Protein AF-0000000084520998 (afdb_homodimer)

Solvent-accessible surface area (backbone atoms only — not comparable to full-atom values): 16761 Å² total; per-residue (Å²): 108,74,63,53,53,25,49,53,37,49,50,47,34,74,76,52,47,32,70,38,52,62,91,75,52,19,37,63,54,42,41,58,37,40,57,54,32,26,70,39,62,42,55,72,42,45,53,40,41,47,55,43,40,87,78,25,50,53,31,33,38,24,38,50,13,40,44,21,37,54,15,39,42,45,49,77,23,38,39,40,40,26,34,41,22,44,37,31,42,41,27,36,39,36,6,56,48,68,36,65,80,59,84,86,48,61,44,90,74,56,48,68,52,62,30,46,28,40,37,32,35,32,22,39,38,29,37,45,22,37,38,39,51,54,26,39,36,27,39,48,15,34,37,36,55,58,12,30,38,79,58,66,39,56,63,26,26,30,30,38,16,75,67,44,40,83,74,49,65,68,61,80,72,74,75,122,111,75,62,55,54,24,48,53,38,48,52,47,34,74,74,51,48,32,72,37,52,60,90,76,53,19,38,63,56,41,41,57,37,41,58,55,32,26,67,39,61,43,55,74,42,47,52,39,42,48,55,43,39,86,75,27,50,51,30,34,39,24,37,51,14,40,44,20,37,53,15,37,42,46,50,78,24,39,39,40,40,28,35,43,22,44,38,30,42,40,28,36,39,36,6,55,47,70,36,64,77,60,85,87,49,55,40,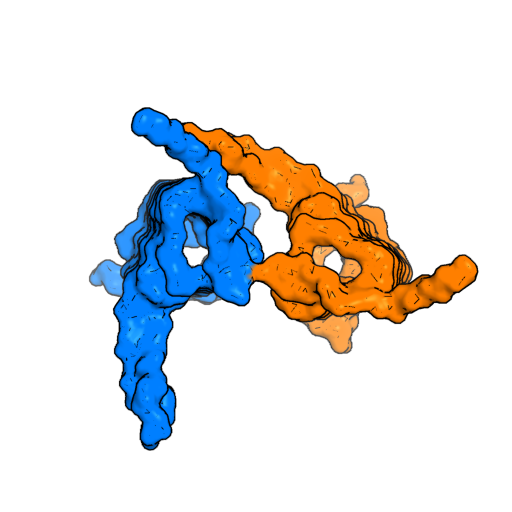90,72,58,50,67,52,60,29,47,28,40,36,34,34,46,22,41,38,28,37,44,22,37,38,38,50,52,26,39,37,28,40,49,15,35,40,36,59,57,12,29,39,77,58,66,40,57,61,24,27,30,30,38,38,51,67,42,39,81,75,49,64,73,63,77,74,72,75,121

Structure (mmCIF, N/CA/C/O backbone):
data_AF-0000000084520998-model_v1
#
loop_
_entity.id
_entity.type
_entity.pdbx_description
1 polymer 'Maltose O-acetyltransferase'
#
loop_
_atom_site.group_PDB
_atom_site.id
_atom_site.type_symbol
_atom_site.label_atom_id
_atom_site.label_alt_id
_atom_site.label_comp_id
_atom_site.label_asym_id
_atom_site.label_entity_id
_atom_site.label_seq_id
_atom_site.pdbx_PDB_ins_code
_atom_site.Cartn_x
_atom_site.Cartn_y
_atom_site.Cartn_z
_atom_site.occupancy
_atom_site.B_iso_or_equiv
_atom_site.auth_seq_id
_atom_site.auth_comp_id
_atom_site.auth_asym_id
_atom_site.auth_atom_id
_atom_site.pdbx_PDB_model_num
ATOM 1 N N . MET A 1 1 ? -24.406 24.047 15.352 1 52.97 1 MET A N 1
ATOM 2 C CA . MET A 1 1 ? -25.047 23.156 14.383 1 52.97 1 MET A CA 1
ATOM 3 C C . MET A 1 1 ? -24.016 22.438 13.531 1 52.97 1 MET A C 1
ATOM 5 O O . MET A 1 1 ? -24.141 21.234 13.297 1 52.97 1 MET A O 1
ATOM 9 N N . LYS A 1 2 ? -22.938 23.281 13.109 1 69.31 2 LYS A N 1
ATOM 10 C CA . LYS A 1 2 ? -21.812 22.766 12.312 1 69.31 2 LYS A CA 1
ATOM 11 C C . LYS A 1 2 ? -21.016 21.75 13.102 1 69.31 2 LYS A C 1
ATOM 13 O O . LYS A 1 2 ? -20.625 20.703 12.562 1 69.31 2 LYS A O 1
ATOM 18 N N . SER A 1 3 ? -21.172 21.859 14.5 1 86.06 3 SER A N 1
ATOM 19 C CA . SER A 1 3 ? -20.375 20.984 15.352 1 86.06 3 SER A CA 1
ATOM 20 C C . SER A 1 3 ? -21.062 19.625 15.539 1 86.06 3 SER A C 1
ATOM 22 O O . SER A 1 3 ? -20.406 18.594 15.508 1 86.06 3 SER A O 1
ATOM 24 N N . ILE A 1 4 ? -22.422 19.641 15.523 1 92.25 4 ILE A N 1
ATOM 25 C CA . ILE A 1 4 ? -23.141 18.391 15.727 1 92.25 4 ILE A CA 1
ATOM 26 C C . ILE A 1 4 ? -23.062 17.531 14.461 1 92.25 4 ILE A C 1
ATOM 28 O O . ILE A 1 4 ? -22.875 16.312 14.531 1 92.25 4 ILE A O 1
ATOM 32 N N . ILE A 1 5 ? -23.328 18.203 13.414 1 95.56 5 ILE A N 1
ATOM 33 C CA . ILE A 1 5 ? -23.266 17.516 12.125 1 95.56 5 ILE A CA 1
ATOM 34 C C . ILE A 1 5 ? -21.875 16.891 11.961 1 95.56 5 ILE A C 1
ATOM 36 O O . ILE A 1 5 ? -21.766 15.742 11.508 1 95.56 5 ILE A O 1
ATOM 40 N N . HIS A 1 6 ? -20.891 17.625 12.281 1 95.81 6 HIS A N 1
ATOM 41 C CA . HIS A 1 6 ? -19.531 17.109 12.234 1 95.81 6 HIS A CA 1
ATOM 42 C C . HIS A 1 6 ? -19.375 15.867 13.109 1 95.81 6 HIS A C 1
ATOM 44 O O . HIS A 1 6 ? -18.844 14.844 12.664 1 95.81 6 HIS A O 1
ATOM 50 N N . PHE A 1 7 ? -19.844 15.938 14.266 1 96 7 PHE A N 1
ATOM 51 C CA . PHE A 1 7 ? -19.703 14.844 15.227 1 96 7 PHE A CA 1
ATOM 52 C C . PHE A 1 7 ? -20.469 13.609 14.75 1 96 7 PHE A C 1
ATOM 54 O O . PHE A 1 7 ? -19.922 12.5 14.781 1 96 7 PHE A O 1
ATOM 61 N N . VAL A 1 8 ? -21.641 13.758 14.375 1 96.88 8 VAL A N 1
ATOM 62 C CA . VAL A 1 8 ? -22.469 12.648 13.914 1 96.88 8 VAL A CA 1
ATOM 63 C C . VAL A 1 8 ? -21.828 12.008 12.68 1 96.88 8 VAL A C 1
ATOM 65 O O . VAL A 1 8 ? -21.766 10.781 12.57 1 96.88 8 VAL A O 1
ATOM 68 N N . SER A 1 9 ? -21.391 12.836 11.773 1 97.31 9 SER A N 1
ATOM 69 C CA . SER A 1 9 ? -20.719 12.336 10.57 1 97.31 9 SER A CA 1
ATOM 70 C C . SER A 1 9 ? -19.484 11.523 10.93 1 97.31 9 SER A C 1
ATOM 72 O O . SER A 1 9 ? -19.219 10.477 10.328 1 97.31 9 SER A O 1
ATOM 74 N N . LEU A 1 10 ? -18.766 12.023 11.859 1 96.5 10 LEU A N 1
ATOM 75 C CA . LEU A 1 10 ? -17.547 11.344 12.305 1 96.5 10 LEU A CA 1
ATOM 76 C C . LEU A 1 10 ? -17.875 9.984 12.906 1 96.5 10 LEU A C 1
ATOM 78 O O . LEU A 1 10 ? -17.219 8.984 12.602 1 96.5 10 LEU A O 1
ATOM 82 N N . VAL A 1 11 ? -18.859 9.93 13.734 1 96.62 11 VAL A N 1
ATOM 83 C CA . VAL A 1 11 ? -19.266 8.695 14.391 1 96.62 11 VAL A CA 1
ATOM 84 C C . VAL A 1 11 ? -19.734 7.688 13.344 1 96.62 11 VAL A C 1
ATOM 86 O O . VAL A 1 11 ? -19.344 6.52 13.375 1 96.62 11 VAL A O 1
ATOM 89 N N . LEU A 1 12 ? -20.578 8.141 12.453 1 97 12 LEU A N 1
ATOM 90 C CA . LEU A 1 12 ? -21.078 7.277 11.391 1 97 12 LEU A CA 1
ATOM 91 C C . LEU A 1 12 ? -19.938 6.754 10.523 1 97 12 LEU A C 1
ATOM 93 O O . LEU A 1 12 ? -19.953 5.586 10.133 1 97 12 LEU A O 1
ATOM 97 N N . TYR A 1 13 ? -19.047 7.621 10.227 1 96.94 13 TYR A N 1
ATOM 98 C CA . TYR A 1 13 ? -17.891 7.238 9.422 1 96.94 13 TYR A CA 1
ATOM 99 C C . TYR A 1 13 ? -17.109 6.102 10.086 1 96.94 13 TYR A C 1
ATOM 101 O O . TYR A 1 13 ? -16.891 5.059 9.469 1 96.94 13 TYR A O 1
ATOM 109 N N . TYR A 1 14 ? -16.703 6.246 11.32 1 95.5 14 TYR A N 1
ATOM 110 C CA . TYR A 1 14 ? -15.805 5.297 11.969 1 95.5 14 TYR A CA 1
ATOM 111 C C . TYR A 1 14 ? -16.547 4.012 12.328 1 95.5 14 TYR A C 1
ATOM 113 O O . TYR A 1 14 ? -15.953 2.926 12.297 1 95.5 14 TYR A O 1
ATOM 121 N N . LEU A 1 15 ? -17.781 4.07 12.641 1 94.75 15 LEU A N 1
ATOM 122 C CA . LEU A 1 15 ? -18.5 2.893 13.125 1 94.75 15 LEU A CA 1
ATOM 123 C C . LEU A 1 15 ? -18.984 2.037 11.961 1 94.75 15 LEU A C 1
ATOM 125 O O . LEU A 1 15 ? -19.047 0.809 12.07 1 94.75 15 LEU A O 1
ATOM 129 N N . ILE A 1 16 ? -19.281 2.598 10.828 1 94.38 16 ILE A N 1
ATOM 130 C CA . ILE A 1 16 ? -20.016 1.836 9.828 1 94.38 16 ILE A CA 1
ATOM 131 C C . ILE A 1 16 ? -19.375 2.045 8.453 1 94.38 16 ILE A C 1
ATOM 133 O O . ILE A 1 16 ? -18.859 1.102 7.859 1 94.38 16 ILE A O 1
ATOM 137 N N . VAL A 1 17 ? -19.312 3.301 7.973 1 94.19 17 VAL A N 1
ATOM 138 C CA . VAL A 1 17 ? -19.141 3.617 6.559 1 94.19 17 VAL A CA 1
ATOM 139 C C . VAL A 1 17 ? -17.703 3.307 6.141 1 94.19 17 VAL A C 1
ATOM 141 O O . VAL A 1 17 ? -17.453 2.9 5.004 1 94.19 17 VAL A O 1
ATOM 144 N N . ASN A 1 18 ? -16.766 3.473 7.078 1 93.75 18 ASN A N 1
ATOM 145 C CA . ASN A 1 18 ? -15.359 3.307 6.758 1 93.75 18 ASN A CA 1
ATOM 146 C C . ASN A 1 18 ? -15.039 1.873 6.344 1 93.75 18 ASN A C 1
ATOM 148 O O . ASN A 1 18 ? -13.992 1.612 5.746 1 93.75 18 ASN A O 1
ATOM 152 N N . LYS A 1 19 ? -15.922 0.944 6.516 1 90.75 19 LYS A N 1
ATOM 153 C CA . LYS A 1 19 ? -15.672 -0.469 6.242 1 90.75 19 LYS A CA 1
ATOM 154 C C . LYS A 1 19 ? -16.469 -0.94 5.023 1 90.75 19 LYS A C 1
ATOM 156 O O . LYS A 1 19 ? -16.266 -2.055 4.539 1 90.75 19 LYS A O 1
ATOM 161 N N . ILE A 1 20 ? -17.359 -0.164 4.523 1 89.69 20 ILE A N 1
ATOM 162 C CA . ILE A 1 20 ? -18.219 -0.563 3.414 1 89.69 20 ILE A CA 1
ATOM 163 C C . ILE A 1 20 ? -17.406 -0.604 2.119 1 89.69 20 ILE A C 1
ATOM 165 O O . ILE A 1 20 ? -16.734 0.371 1.767 1 89.69 20 ILE A O 1
ATOM 169 N N . PRO A 1 21 ? -17.484 -1.752 1.428 1 84.69 21 PRO A N 1
ATOM 170 C CA . PRO A 1 21 ? -16.75 -1.864 0.171 1 84.69 21 PRO A CA 1
ATOM 171 C C . PRO A 1 21 ? -17.266 -0.913 -0.907 1 84.69 21 PRO A C 1
ATOM 173 O O . PRO A 1 21 ? -18.422 -0.491 -0.859 1 84.69 21 PRO A O 1
ATOM 176 N N . HIS A 1 22 ? -16.375 -0.638 -1.843 1 80.75 22 HIS A N 1
ATOM 177 C CA . HIS A 1 22 ? -16.641 0.274 -2.949 1 80.75 22 HIS A CA 1
ATOM 178 C C . HIS A 1 22 ? -17.844 -0.182 -3.758 1 80.75 22 HIS A C 1
ATOM 180 O O . HIS A 1 22 ? -18.688 0.634 -4.137 1 80.75 22 HIS A O 1
ATOM 186 N N . LYS A 1 23 ? -17.922 -1.376 -4.02 1 77.19 23 LYS A N 1
ATOM 187 C CA . LYS A 1 23 ? -18.938 -1.949 -4.902 1 77.19 23 LYS A CA 1
ATOM 188 C C . LYS A 1 23 ? -20.328 -1.814 -4.293 1 77.19 23 LYS A C 1
ATOM 190 O O . LYS A 1 23 ? -21.344 -1.89 -5.008 1 77.19 23 LYS A O 1
ATOM 195 N N . PHE A 1 24 ? -20.438 -1.562 -3.002 1 81.19 24 PHE A N 1
ATOM 196 C CA . PHE A 1 24 ? -21.734 -1.485 -2.344 1 81.19 24 PHE A CA 1
ATOM 197 C C . PHE A 1 24 ? -22.078 -0.042 -1.992 1 81.19 24 PHE A C 1
ATOM 199 O O . PHE A 1 24 ? -22.672 0.222 -0.945 1 81.19 24 PHE A O 1
ATOM 206 N N . GLY A 1 25 ? -21.531 0.956 -2.83 1 85.06 25 GLY A N 1
ATOM 207 C CA . GLY A 1 25 ? -21.844 2.361 -2.635 1 85.06 25 GLY A CA 1
ATOM 208 C C . GLY A 1 25 ? -20.953 3.039 -1.614 1 85.06 25 GLY A C 1
ATOM 209 O O . GLY A 1 25 ? -21.156 4.207 -1.277 1 85.06 25 GLY A O 1
ATOM 210 N N . GLY A 1 26 ? -20.078 2.326 -1.095 1 91.5 26 GLY A N 1
ATOM 211 C CA . GLY A 1 26 ? -19.203 2.854 -0.055 1 91.5 26 GLY A CA 1
ATOM 212 C C . GLY A 1 26 ? -18.469 4.109 -0.475 1 91.5 26 GLY A C 1
ATOM 213 O O . GLY A 1 26 ? -18.234 5 0.344 1 91.5 26 GLY A O 1
ATOM 214 N N . ARG A 1 27 ? -18.188 4.234 -1.646 1 92.69 27 ARG A N 1
ATOM 215 C CA . ARG A 1 27 ? -17.438 5.375 -2.156 1 92.69 27 ARG A CA 1
ATOM 216 C C . ARG A 1 27 ? -18.234 6.664 -2.014 1 92.69 27 ARG A C 1
ATOM 218 O O . ARG A 1 27 ? -17.734 7.664 -1.497 1 92.69 27 ARG A O 1
ATOM 225 N N . LYS A 1 28 ? -19.422 6.688 -2.492 1 94.44 28 LYS A N 1
ATOM 226 C CA . LYS A 1 28 ? -20.281 7.867 -2.434 1 94.44 28 LYS A CA 1
ATOM 227 C C . LYS A 1 28 ? -20.547 8.289 -0.989 1 94.44 28 LYS A C 1
ATOM 229 O O . LYS A 1 28 ? -20.531 9.477 -0.667 1 94.44 28 LYS A O 1
ATOM 234 N N . LEU A 1 29 ? -20.844 7.293 -0.148 1 96.25 29 LEU A N 1
ATOM 235 C CA . LEU A 1 29 ? -21.141 7.574 1.25 1 96.25 29 LEU A CA 1
ATOM 236 C C . LEU A 1 29 ? -19.938 8.18 1.959 1 96.25 29 LEU A C 1
ATOM 238 O O . LEU A 1 29 ? -20.078 9.117 2.746 1 96.25 29 LEU A O 1
ATOM 242 N N . ARG A 1 30 ? -18.781 7.66 1.704 1 96.44 30 ARG A N 1
ATOM 243 C CA . ARG A 1 30 ? -17.578 8.211 2.328 1 96.44 30 ARG A CA 1
ATOM 244 C C . ARG A 1 30 ? -17.328 9.633 1.854 1 96.44 30 ARG A C 1
ATOM 246 O O . ARG A 1 30 ? -16.953 10.5 2.65 1 96.44 30 ARG A O 1
ATOM 253 N N . LEU A 1 31 ? -17.516 9.883 0.619 1 96.25 31 LEU A N 1
ATOM 254 C CA . LEU A 1 31 ? -17.344 11.234 0.094 1 96.25 31 LEU A CA 1
ATOM 255 C C . LEU A 1 31 ? -18.281 12.211 0.79 1 96.25 31 LEU A C 1
ATOM 257 O O . LEU A 1 31 ? -17.875 13.305 1.189 1 96.25 31 LEU A O 1
ATOM 261 N N . LEU A 1 32 ? -19.516 11.844 0.949 1 95.94 32 LEU A N 1
ATOM 262 C CA . LEU A 1 32 ? -20.516 12.688 1.589 1 95.94 32 LEU A CA 1
ATOM 263 C C . LEU A 1 32 ? -20.125 13.016 3.023 1 95.94 32 LEU A C 1
ATOM 265 O O . LEU A 1 32 ? -20.219 14.164 3.453 1 95.94 32 LEU A O 1
ATOM 269 N N . LEU A 1 33 ? -19.703 12 3.682 1 97.31 33 LEU A N 1
ATOM 270 C CA . LEU A 1 33 ? -19.328 12.219 5.078 1 97.31 33 LEU A CA 1
ATOM 271 C C . LEU A 1 33 ? -18.078 13.078 5.18 1 97.31 33 LEU A C 1
ATOM 273 O O . LEU A 1 33 ? -17.953 13.914 6.078 1 97.31 33 LEU A O 1
ATOM 277 N N . PHE A 1 34 ? -17.125 12.875 4.297 1 97.94 34 PHE A N 1
ATOM 278 C CA . PHE A 1 34 ? -15.883 13.625 4.336 1 97.94 34 PHE A CA 1
ATOM 279 C C . PHE A 1 34 ? -16.141 15.109 4.094 1 97.94 34 PHE A C 1
ATOM 281 O O . PHE A 1 34 ? -15.414 15.969 4.605 1 97.94 34 PHE A O 1
ATOM 288 N N . LYS A 1 35 ? -17.125 15.438 3.34 1 97.06 35 LYS A N 1
ATOM 289 C CA . LYS A 1 35 ? -17.469 16.844 3.104 1 97.06 35 LYS A CA 1
ATOM 290 C C . LYS A 1 35 ? -17.906 17.516 4.395 1 97.06 35 LYS A C 1
ATOM 292 O O . LYS A 1 35 ? -17.75 18.734 4.543 1 97.06 35 LYS A O 1
ATOM 297 N N . CYS A 1 36 ? -18.359 16.688 5.348 1 97.5 36 CYS A N 1
ATOM 298 C CA . CYS A 1 36 ? -18.797 17.234 6.629 1 97.5 36 CYS A CA 1
ATOM 299 C C . CYS A 1 36 ? -17.672 17.156 7.66 1 97.5 36 CYS A C 1
ATOM 301 O O . CYS A 1 36 ? -17.734 17.828 8.688 1 97.5 36 CYS A O 1
ATOM 303 N N . ILE A 1 37 ? -16.688 16.406 7.387 1 97.56 37 ILE A N 1
ATOM 304 C CA . ILE A 1 37 ? -15.68 16.094 8.391 1 97.56 37 ILE A CA 1
ATOM 305 C C . ILE A 1 37 ? -14.422 16.922 8.117 1 97.56 37 ILE A C 1
ATOM 307 O O . ILE A 1 37 ? -13.875 17.547 9.023 1 97.56 37 ILE A O 1
ATOM 311 N N . ALA A 1 38 ? -13.977 16.906 6.895 1 98.06 38 ALA A N 1
ATOM 312 C CA . ALA A 1 38 ? -12.75 17.594 6.512 1 98.06 38 ALA A CA 1
ATOM 313 C C . ALA A 1 38 ? -13 19.078 6.277 1 98.06 38 ALA A C 1
ATOM 315 O O . ALA A 1 38 ? -14.148 19.5 6.117 1 98.06 38 ALA A O 1
ATOM 316 N N . ASP A 1 39 ? -11.945 19.828 6.258 1 98.12 39 ASP A N 1
ATOM 317 C CA . ASP A 1 39 ? -12.078 21.266 6.055 1 98.12 39 ASP A CA 1
ATOM 318 C C . ASP A 1 39 ? -12.531 21.578 4.629 1 98.12 39 ASP A C 1
ATOM 320 O O . ASP A 1 39 ? -13.367 22.453 4.414 1 98.12 39 ASP A O 1
ATOM 324 N N . ARG A 1 40 ? -11.961 20.891 3.725 1 98.31 40 ARG A N 1
ATOM 325 C CA . ARG A 1 40 ? -12.336 21.062 2.326 1 98.31 40 ARG A CA 1
ATOM 326 C C . ARG A 1 40 ? -12.133 19.766 1.54 1 98.31 40 ARG A C 1
ATOM 328 O O . ARG A 1 40 ? -11.086 19.125 1.647 1 98.31 40 ARG A O 1
ATOM 335 N N . VAL A 1 41 ? -13.125 19.453 0.733 1 98.44 41 VAL A N 1
ATOM 336 C CA . VAL A 1 41 ? -13.078 18.281 -0.142 1 98.44 41 VAL A CA 1
ATOM 337 C C . VAL A 1 41 ? -13.539 18.672 -1.546 1 98.44 41 VAL A C 1
ATOM 339 O O . VAL A 1 41 ? -14.633 19.203 -1.724 1 98.44 41 VAL A O 1
ATOM 342 N N . GLY A 1 42 ? -12.641 18.406 -2.5 1 98.25 42 GLY A N 1
ATOM 343 C CA . GLY A 1 42 ? -12.953 18.734 -3.883 1 98.25 42 GLY A CA 1
ATOM 344 C C . GLY A 1 42 ? -13.977 17.797 -4.5 1 98.25 42 GLY A C 1
ATOM 345 O O . GLY A 1 42 ? -14.641 17.047 -3.791 1 98.25 42 GLY A O 1
ATOM 346 N N . THR A 1 43 ? -14.078 17.891 -5.82 1 97.5 43 THR A N 1
ATOM 347 C CA . THR A 1 43 ? -15 17.062 -6.578 1 97.5 43 THR A CA 1
ATOM 348 C C . THR A 1 43 ? -14.352 15.727 -6.945 1 97.5 43 THR A C 1
ATOM 350 O O . THR A 1 43 ? -13.141 15.664 -7.172 1 97.5 43 THR A O 1
ATOM 353 N N . ASN A 1 44 ? -15.156 14.68 -6.965 1 96.88 44 ASN A N 1
ATOM 354 C CA . ASN A 1 44 ? -14.75 13.352 -7.414 1 96.88 44 ASN A CA 1
ATOM 355 C C . ASN A 1 44 ? -13.562 12.828 -6.602 1 96.88 44 ASN A C 1
ATOM 357 O O . ASN A 1 44 ? -12.594 12.32 -7.168 1 96.88 44 ASN A O 1
ATOM 361 N N . VAL A 1 45 ? -13.617 13.062 -5.367 1 97.75 45 VAL A N 1
ATOM 362 C CA . VAL A 1 45 ? -12.602 12.547 -4.449 1 97.75 45 VAL A CA 1
ATOM 363 C C . VAL A 1 45 ? -12.922 11.102 -4.094 1 97.75 45 VAL A C 1
ATOM 365 O O . VAL A 1 45 ? -14.086 10.75 -3.865 1 97.75 45 VAL A O 1
ATOM 368 N N . ASN A 1 46 ? -11.852 10.289 -4.09 1 96.88 46 ASN A N 1
ATOM 369 C CA . ASN A 1 46 ? -12.023 8.859 -3.842 1 96.88 46 ASN A CA 1
ATOM 370 C C . ASN A 1 46 ? -11.398 8.445 -2.512 1 96.88 46 ASN A C 1
ATOM 372 O O . ASN A 1 46 ? -10.195 8.219 -2.43 1 96.88 46 ASN A O 1
ATOM 376 N N . ILE A 1 47 ? -12.18 8.242 -1.497 1 97.62 47 ILE A N 1
ATOM 377 C CA . ILE A 1 47 ? -11.727 7.754 -0.198 1 97.62 47 ILE A CA 1
ATOM 378 C C . ILE A 1 47 ? -12 6.258 -0.077 1 97.62 47 ILE A C 1
ATOM 380 O O . ILE A 1 47 ? -13.156 5.836 -0.04 1 97.62 47 ILE A O 1
ATOM 384 N N . LEU A 1 48 ? -10.898 5.508 0.056 1 97.06 48 LEU A N 1
ATOM 385 C CA . LEU A 1 48 ? -11.055 4.062 0.13 1 97.06 48 LEU A CA 1
ATOM 386 C C . LEU A 1 48 ? -11.281 3.613 1.57 1 97.06 48 LEU A C 1
ATOM 388 O O . LEU A 1 48 ? -11.242 4.43 2.492 1 97.06 48 LEU A O 1
ATOM 392 N N . PRO A 1 49 ? -11.602 2.357 1.776 1 96.12 49 PRO A N 1
ATOM 393 C CA . PRO A 1 49 ? -12.008 1.888 3.105 1 96.12 49 PRO A CA 1
ATOM 394 C C . PRO A 1 49 ? -10.891 2.023 4.141 1 96.12 49 PRO A C 1
ATOM 396 O O . PRO A 1 49 ? -9.711 1.895 3.803 1 96.12 49 PRO A O 1
ATOM 399 N N . ASN A 1 50 ? -11.234 2.258 5.344 1 96.69 50 ASN A N 1
ATOM 400 C CA . ASN A 1 50 ? -10.438 2.18 6.559 1 96.69 50 ASN A CA 1
ATOM 401 C C . ASN A 1 50 ? -9.328 3.23 6.57 1 96.69 50 ASN A C 1
ATOM 403 O O . ASN A 1 50 ? -8.203 2.947 6.977 1 96.69 50 ASN A O 1
ATOM 407 N N . VAL A 1 51 ? -9.68 4.367 6.066 1 98.06 51 VAL A N 1
ATOM 408 C CA . VAL A 1 51 ? -8.789 5.516 6.203 1 98.06 51 VAL A CA 1
ATOM 409 C C . VAL A 1 51 ? -9.008 6.184 7.559 1 98.06 51 VAL A C 1
ATOM 411 O O . VAL A 1 51 ? -10.148 6.461 7.945 1 98.06 51 VAL A O 1
ATOM 414 N N . HIS A 1 52 ? -7.934 6.441 8.273 1 98.12 52 HIS A N 1
ATOM 415 C CA . HIS A 1 52 ? -7.992 7.059 9.594 1 98.12 52 HIS A CA 1
ATOM 416 C C . HIS A 1 52 ? -7.543 8.516 9.539 1 98.12 52 HIS A C 1
ATOM 418 O O . HIS A 1 52 ? -6.422 8.812 9.125 1 98.12 52 HIS A O 1
ATOM 424 N N . ILE A 1 53 ? -8.414 9.445 10.086 1 98.06 53 ILE A N 1
ATOM 425 C CA . ILE A 1 53 ? -8.117 10.867 9.938 1 98.06 53 ILE A CA 1
ATOM 426 C C . ILE A 1 53 ? -8.383 11.594 11.258 1 98.06 53 ILE A C 1
ATOM 428 O O . ILE A 1 53 ? -8.609 12.805 11.266 1 98.06 53 ILE A O 1
ATOM 432 N N . GLY A 1 54 ? -8.398 10.875 12.352 1 96.12 54 GLY A N 1
ATOM 433 C CA . GLY A 1 54 ? -8.766 11.531 13.594 1 96.12 54 GLY A CA 1
ATOM 434 C C . GLY A 1 54 ? -10.078 12.289 13.508 1 96.12 54 GLY A C 1
ATOM 435 O O . GLY A 1 54 ? -11.102 11.727 13.125 1 96.12 54 GLY A O 1
ATOM 436 N N . LYS A 1 55 ? -10.086 13.625 13.789 1 96.19 55 LYS A N 1
ATOM 437 C CA . LYS A 1 55 ? -11.297 14.43 13.711 1 96.19 55 LYS A CA 1
ATOM 438 C C . LYS A 1 55 ? -11.492 15 12.305 1 96.19 55 LYS A C 1
ATOM 440 O O . LYS A 1 55 ? -12.531 15.578 12 1 96.19 55 LYS A O 1
ATOM 445 N N . GLY A 1 56 ? -10.5 14.891 11.516 1 97.25 56 GLY A N 1
ATOM 446 C CA . GLY A 1 56 ? -10.594 15.273 10.117 1 97.25 56 GLY A CA 1
ATOM 447 C C . GLY A 1 56 ? -10.438 16.766 9.891 1 97.25 56 GLY A C 1
ATOM 448 O O . GLY A 1 56 ? -10.352 17.219 8.75 1 97.25 56 GLY A O 1
ATOM 449 N N . LYS A 1 57 ? -10.375 17.406 10.977 1 96.12 57 LYS A N 1
ATOM 450 C CA . LYS A 1 57 ? -10.156 18.844 10.867 1 96.12 57 LYS A CA 1
ATOM 451 C C . LYS A 1 57 ? -8.758 19.141 10.336 1 96.12 57 LYS A C 1
ATOM 453 O O . LYS A 1 57 ? -7.809 18.406 10.609 1 96.12 57 LYS A O 1
ATOM 458 N N . LYS A 1 58 ? -8.57 20.188 9.508 1 98 58 LYS A N 1
ATOM 459 C CA . LYS A 1 58 ? -7.305 20.656 8.938 1 98 58 LYS A CA 1
ATOM 460 C C . LYS A 1 58 ? -6.926 19.859 7.703 1 98 58 LYS A C 1
ATOM 462 O O . LYS A 1 58 ? -5.805 19.969 7.199 1 98 58 LYS A O 1
ATOM 467 N N . LEU A 1 59 ? -7.801 18.984 7.258 1 98.75 59 LEU A N 1
ATOM 468 C CA . LEU A 1 59 ? -7.574 18.203 6.047 1 98.75 59 LEU A CA 1
ATOM 469 C C . LEU A 1 59 ? -8.195 18.891 4.836 1 98.75 59 LEU A C 1
ATOM 471 O O . LEU A 1 59 ? -9.367 19.266 4.867 1 98.75 59 LEU A O 1
ATOM 475 N N . VAL A 1 60 ? -7.422 19.109 3.828 1 98.88 60 VAL A N 1
ATOM 476 C CA . VAL A 1 60 ? -7.883 19.625 2.543 1 98.88 60 VAL A CA 1
ATOM 477 C C . VAL A 1 60 ? -7.539 18.641 1.435 1 98.88 60 VAL A C 1
ATOM 479 O O . VAL A 1 60 ? -6.387 18.203 1.307 1 98.88 60 VAL A O 1
ATOM 482 N N . ILE A 1 61 ? -8.508 18.234 0.649 1 98.81 61 ILE A N 1
ATOM 483 C CA . ILE A 1 61 ? -8.328 17.328 -0.471 1 98.81 61 ILE A CA 1
ATOM 484 C C . ILE A 1 61 ? -8.836 17.969 -1.757 1 98.81 61 ILE A C 1
ATOM 486 O O . ILE A 1 61 ? -9.992 18.391 -1.835 1 98.81 61 ILE A O 1
ATOM 490 N N . GLY A 1 62 ? -7.977 18 -2.771 1 98.81 62 GLY A N 1
ATOM 491 C CA . GLY A 1 62 ? -8.32 18.609 -4.047 1 98.81 62 GLY A CA 1
ATOM 492 C C . GLY A 1 62 ? -9.18 17.719 -4.922 1 98.81 62 GLY A C 1
ATOM 493 O O . GLY A 1 62 ? -9.523 16.594 -4.531 1 98.81 62 GLY A O 1
ATOM 494 N N . ASN A 1 63 ? -9.461 18.266 -6.121 1 98.75 63 ASN A N 1
ATOM 495 C CA . ASN A 1 63 ? -10.312 17.578 -7.078 1 98.75 63 ASN A CA 1
ATOM 496 C C . ASN A 1 63 ? -9.641 16.328 -7.625 1 98.75 63 ASN A C 1
ATOM 498 O O . ASN A 1 63 ? -8.438 16.328 -7.887 1 98.75 63 ASN A O 1
ATOM 502 N N . HIS A 1 64 ? -10.438 15.195 -7.746 1 98.44 64 HIS A N 1
ATOM 503 C CA . HIS A 1 64 ? -10.016 13.969 -8.406 1 98.44 64 HIS A CA 1
ATOM 504 C C . HIS A 1 64 ? -8.859 13.312 -7.652 1 98.44 64 HIS A C 1
ATOM 506 O O . HIS A 1 64 ? -8.07 12.57 -8.242 1 98.44 64 HIS A O 1
ATOM 512 N N . SER A 1 65 ? -8.695 13.688 -6.441 1 98.69 65 SER A N 1
ATOM 513 C CA . SER A 1 65 ? -7.672 13.078 -5.598 1 98.69 65 SER A CA 1
ATOM 514 C C . SER A 1 65 ? -8.258 11.945 -4.758 1 98.69 65 SER A C 1
ATOM 516 O O . SER A 1 65 ? -9.477 11.828 -4.629 1 98.69 65 SER A O 1
ATOM 518 N N . GLY A 1 66 ? -7.34 11.062 -4.289 1 97.94 66 GLY A N 1
ATOM 519 C CA . GLY A 1 66 ? -7.812 9.93 -3.516 1 97.94 66 GLY A CA 1
ATOM 520 C C . GLY A 1 66 ? -6.852 9.516 -2.416 1 97.94 66 GLY A C 1
ATOM 521 O O . GLY A 1 66 ? -5.672 9.875 -2.445 1 97.94 66 GLY A O 1
ATOM 522 N N . ILE A 1 67 ? -7.379 8.766 -1.417 1 98.31 67 ILE A N 1
ATOM 523 C CA . ILE A 1 67 ? -6.613 8.18 -0.323 1 98.31 67 ILE A CA 1
ATOM 524 C C . ILE A 1 67 ? -6.836 6.668 -0.292 1 98.31 67 ILE A C 1
ATOM 526 O O . ILE A 1 67 ? -7.973 6.203 -0.208 1 98.31 67 ILE A O 1
ATOM 530 N N . GLY A 1 68 ? -5.723 5.969 -0.333 1 98.06 68 GLY A N 1
ATOM 531 C CA . GLY A 1 68 ? -5.77 4.523 -0.461 1 98.06 68 GLY A CA 1
ATOM 532 C C . GLY A 1 68 ? -6.266 3.828 0.793 1 98.06 68 GLY A C 1
ATOM 533 O O . GLY A 1 68 ? -6.312 4.434 1.866 1 98.06 68 GLY A O 1
ATOM 534 N N . VAL A 1 69 ? -6.496 2.537 0.6 1 97.5 69 VAL A N 1
ATOM 535 C CA . VAL A 1 69 ? -7.098 1.721 1.65 1 97.5 69 VAL A CA 1
ATOM 536 C C . VAL A 1 69 ? -6.152 1.65 2.85 1 97.5 69 VAL A C 1
ATOM 538 O O . VAL A 1 69 ? -4.934 1.587 2.686 1 97.5 69 VAL A O 1
ATOM 541 N N . ASN A 1 70 ? -6.727 1.691 4.07 1 97.62 70 ASN A N 1
ATOM 542 C CA . ASN A 1 70 ? -6.035 1.471 5.336 1 97.62 70 ASN A CA 1
ATOM 543 C C . ASN A 1 70 ? -4.973 2.537 5.59 1 97.62 70 ASN A C 1
ATOM 545 O O . ASN A 1 70 ? -4.027 2.311 6.348 1 97.62 70 ASN A O 1
ATOM 549 N N . SER A 1 71 ? -5.086 3.668 5 1 98.62 71 SER A N 1
ATOM 550 C CA . SER A 1 71 ? -4.137 4.758 5.223 1 98.62 71 SER A CA 1
ATOM 551 C C . SER A 1 71 ? -4.457 5.516 6.504 1 98.62 71 SER A C 1
ATOM 553 O O . SER A 1 71 ? -5.578 5.441 7.016 1 98.62 71 SER A O 1
ATOM 555 N N . ARG A 1 72 ? -3.408 6.211 7.004 1 98.75 72 ARG A N 1
ATOM 556 C CA . ARG A 1 72 ? -3.527 6.973 8.242 1 98.75 72 ARG A CA 1
ATOM 557 C C . ARG A 1 72 ? -2.953 8.375 8.078 1 98.75 72 ARG A C 1
ATOM 559 O O . ARG A 1 72 ? -1.783 8.539 7.719 1 98.75 72 ARG A O 1
ATOM 566 N N . LEU A 1 73 ? -3.764 9.383 8.359 1 98.75 73 LEU A N 1
ATOM 567 C CA . LEU A 1 73 ? -3.35 10.781 8.336 1 98.75 73 LEU A CA 1
ATOM 568 C C . LEU A 1 73 ? -3.408 11.391 9.727 1 98.75 73 LEU A C 1
ATOM 570 O O . LEU A 1 73 ? -4.488 11.539 10.305 1 98.75 73 LEU A O 1
ATOM 574 N N . ASP A 1 74 ? -2.27 11.688 10.219 1 98.12 74 ASP A N 1
ATOM 575 C CA . ASP A 1 74 ? -2.166 12.383 11.5 1 98.12 74 ASP A CA 1
ATOM 576 C C . ASP A 1 74 ? -2.365 13.891 11.328 1 98.12 74 ASP A C 1
ATOM 578 O O . ASP A 1 74 ? -1.479 14.586 10.82 1 98.12 74 ASP A O 1
ATOM 582 N N . LEU A 1 75 ? -3.387 14.414 11.852 1 98.31 75 LEU A N 1
ATOM 583 C CA . LEU A 1 75 ? -3.77 15.805 11.609 1 98.31 75 LEU A CA 1
ATOM 584 C C . LEU A 1 75 ? -3.512 16.656 12.852 1 98.31 75 LEU A C 1
ATOM 586 O O . LEU A 1 75 ? -4.324 17.516 13.195 1 98.31 75 LEU A O 1
ATOM 590 N N . THR A 1 76 ? -2.41 16.312 13.516 1 97.5 76 THR A N 1
ATOM 591 C CA . THR A 1 76 ? -1.953 17.219 14.555 1 97.5 76 THR A CA 1
ATOM 592 C C . THR A 1 76 ? -1.708 18.625 13.977 1 97.5 76 THR A C 1
ATOM 594 O O . THR A 1 76 ? -1.905 19.62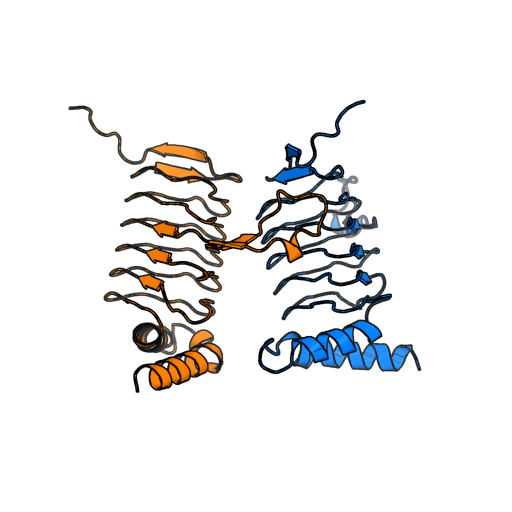5 14.664 1 97.5 76 THR A O 1
ATOM 597 N N . ASN A 1 77 ? -1.28 18.688 12.789 1 98.25 77 ASN A N 1
ATOM 598 C CA . ASN A 1 77 ? -1.232 19.859 11.914 1 98.25 77 ASN A CA 1
ATOM 599 C C . ASN A 1 77 ? -1.933 19.594 10.586 1 98.25 77 ASN A C 1
ATOM 601 O O . ASN A 1 77 ? -2.506 18.516 10.383 1 98.25 77 ASN A O 1
ATOM 605 N N . SER A 1 78 ? -1.907 20.562 9.703 1 98.75 78 SER A N 1
ATOM 606 C CA . SER A 1 78 ? -2.682 20.469 8.469 1 98.75 78 SER A CA 1
ATOM 607 C C . SER A 1 78 ? -2.002 19.547 7.457 1 98.75 78 SER A C 1
ATOM 609 O O . SER A 1 78 ? -0.771 19.469 7.406 1 98.75 78 SER A O 1
ATOM 611 N N . ILE A 1 79 ? -2.818 18.844 6.742 1 98.88 79 ILE A N 1
ATOM 612 C CA . ILE A 1 79 ? -2.418 18.094 5.551 1 98.88 79 ILE A CA 1
ATOM 613 C C . ILE A 1 79 ? -3.232 18.562 4.352 1 98.88 79 ILE A C 1
ATOM 615 O O . ILE A 1 79 ? -4.465 18.609 4.402 1 98.88 79 ILE A O 1
ATOM 619 N N . THR A 1 80 ? -2.557 18.969 3.307 1 98.94 80 THR A N 1
ATOM 620 C CA . THR A 1 80 ? -3.195 19.391 2.066 1 98.94 80 THR A CA 1
ATOM 621 C C . THR A 1 80 ? -2.775 18.484 0.907 1 98.94 80 THR A C 1
ATOM 623 O O . THR A 1 80 ? -1.581 18.312 0.653 1 98.94 80 THR A O 1
ATOM 626 N N . LEU A 1 81 ? -3.711 17.891 0.253 1 98.88 81 LEU A N 1
ATOM 627 C CA . LEU A 1 81 ? -3.533 17.219 -1.029 1 98.88 81 LEU A CA 1
ATOM 628 C C . LEU A 1 81 ? -4.082 18.078 -2.17 1 98.88 81 LEU A C 1
ATOM 630 O O . LEU A 1 81 ? -5.238 18.5 -2.135 1 98.88 81 LEU A O 1
ATOM 634 N N . GLY A 1 82 ? -3.273 18.281 -3.189 1 98.88 82 GLY A N 1
ATOM 635 C CA . GLY A 1 82 ? -3.74 18.984 -4.367 1 98.88 82 GLY A CA 1
ATOM 636 C C . GLY A 1 82 ? -4.688 18.172 -5.223 1 98.88 82 GLY A C 1
ATOM 637 O O . GLY A 1 82 ? -5.363 17.266 -4.723 1 98.88 82 GLY A O 1
ATOM 638 N N . ASP A 1 83 ? -4.777 18.578 -6.535 1 98.88 83 ASP A N 1
ATOM 639 C CA . ASP A 1 83 ? -5.641 17.891 -7.492 1 98.88 83 ASP A CA 1
ATOM 640 C C . ASP A 1 83 ? -4.926 16.688 -8.117 1 98.88 83 ASP A C 1
ATOM 642 O O . ASP A 1 83 ? -3.713 16.734 -8.328 1 98.88 83 ASP A O 1
ATOM 646 N N . ASN A 1 84 ? -5.727 15.609 -8.391 1 98.75 84 ASN A N 1
ATOM 647 C CA . ASN A 1 84 ? -5.246 14.453 -9.133 1 98.75 84 ASN A CA 1
ATOM 648 C C . ASN A 1 84 ? -4.117 13.734 -8.398 1 98.75 84 ASN A C 1
ATOM 650 O O . ASN A 1 84 ? -3.135 13.32 -9.008 1 98.75 84 ASN A O 1
ATOM 654 N N . VAL A 1 85 ? -4.234 13.656 -7.125 1 98.81 85 VAL A N 1
ATOM 655 C CA . VAL A 1 85 ? -3.277 12.906 -6.32 1 98.81 85 VAL A CA 1
ATOM 656 C C . VAL A 1 85 ? -3.746 11.453 -6.18 1 98.81 85 VAL A C 1
ATOM 658 O O . VAL A 1 85 ? -4.895 11.203 -5.801 1 98.81 85 VAL A O 1
ATOM 661 N N . MET A 1 86 ? -2.865 10.523 -6.539 1 98.5 86 MET A N 1
ATOM 662 C CA . MET A 1 86 ? -3.107 9.094 -6.352 1 98.5 86 MET A CA 1
ATOM 663 C C . MET A 1 86 ? -2.289 8.555 -5.184 1 98.5 86 MET A C 1
ATOM 665 O O . MET A 1 86 ? -1.08 8.781 -5.105 1 98.5 86 MET A O 1
ATOM 669 N N . THR A 1 87 ? -2.941 7.852 -4.254 1 98.38 87 THR A N 1
ATOM 670 C CA . THR A 1 87 ? -2.23 7.207 -3.156 1 98.38 87 THR A CA 1
ATOM 671 C C . THR A 1 87 ? -2.498 5.707 -3.143 1 98.38 87 THR A C 1
ATOM 673 O O . THR A 1 87 ? -3.646 5.273 -3.252 1 98.38 87 THR A O 1
ATOM 676 N N . GLY A 1 88 ? -1.411 4.891 -3.098 1 98.25 88 GLY A N 1
ATOM 677 C CA . GLY A 1 88 ? -1.559 3.461 -2.891 1 98.25 88 GLY A CA 1
ATOM 678 C C . GLY A 1 88 ? -2.076 3.107 -1.509 1 98.25 88 GLY A C 1
ATOM 679 O O . GLY A 1 88 ? -2.453 3.992 -0.737 1 98.25 88 GLY A O 1
ATOM 680 N N . PRO A 1 89 ? -2.139 1.787 -1.223 1 98.38 89 PRO A N 1
ATOM 681 C CA . PRO A 1 89 ? -2.631 1.345 0.084 1 98.38 89 PRO A CA 1
ATOM 682 C C . PRO A 1 89 ? -1.628 1.592 1.207 1 98.38 89 PRO A C 1
ATOM 684 O O . PRO A 1 89 ? -0.417 1.585 0.971 1 98.38 89 PRO A O 1
ATOM 687 N N . GLU A 1 90 ? -2.168 1.808 2.449 1 98.69 90 GLU A N 1
ATOM 688 C CA . GLU A 1 90 ? -1.438 1.8 3.713 1 98.69 90 GLU A CA 1
ATOM 689 C C . GLU A 1 90 ? -0.372 2.893 3.74 1 98.69 90 GLU A C 1
ATOM 691 O O . GLU A 1 90 ? 0.729 2.682 4.254 1 98.69 90 GLU A O 1
ATOM 696 N N . VAL A 1 91 ? -0.735 4.027 3.18 1 98.88 91 VAL A N 1
ATOM 697 C CA . VAL A 1 91 ? 0.103 5.219 3.285 1 98.88 91 VAL A CA 1
ATOM 698 C C . VAL A 1 91 ? -0.107 5.879 4.648 1 98.88 91 VAL A C 1
ATOM 700 O O . VAL A 1 91 ? -1.231 5.93 5.152 1 98.88 91 VAL A O 1
ATOM 703 N N . MET A 1 92 ? 1.006 6.406 5.215 1 98.88 92 MET A N 1
ATOM 704 C CA . MET A 1 92 ? 0.921 7.156 6.465 1 98.88 92 MET A CA 1
ATOM 705 C C . MET A 1 92 ? 1.537 8.547 6.309 1 98.88 92 MET A C 1
ATOM 707 O O . MET A 1 92 ? 2.635 8.68 5.766 1 98.88 92 MET A O 1
ATOM 711 N N . ILE A 1 93 ? 0.832 9.57 6.773 1 98.88 93 ILE A N 1
ATOM 712 C CA . ILE A 1 93 ? 1.322 10.945 6.801 1 98.88 93 ILE A CA 1
ATOM 713 C C . ILE A 1 93 ? 1.271 11.484 8.227 1 98.88 93 ILE A C 1
ATOM 715 O O . ILE A 1 93 ? 0.21 11.5 8.859 1 98.88 93 ILE A O 1
ATOM 719 N N . PHE A 1 94 ? 2.396 11.914 8.711 1 98.62 94 PHE A N 1
ATOM 720 C CA . PHE A 1 94 ? 2.49 12.469 10.062 1 98.62 94 PHE A CA 1
ATOM 721 C C . PHE A 1 94 ? 2.775 13.961 10.008 1 98.62 94 PHE A C 1
ATOM 723 O O . PHE A 1 94 ? 3.471 14.438 9.109 1 98.62 94 PHE A O 1
ATOM 730 N N . THR A 1 95 ? 2.264 14.688 11.031 1 98.62 95 THR A N 1
ATOM 731 C CA . THR A 1 95 ? 2.547 16.109 11.109 1 98.62 95 THR A CA 1
ATOM 732 C C . THR A 1 95 ? 3.15 16.469 12.469 1 98.62 95 THR A C 1
ATOM 734 O O . THR A 1 95 ? 3.645 17.578 12.664 1 98.62 95 THR A O 1
ATOM 737 N N . GLY A 1 96 ? 3.086 15.602 13.398 1 97.38 96 GLY A N 1
ATOM 738 C CA . GLY A 1 96 ? 3.617 15.867 14.727 1 97.38 96 GLY A CA 1
ATOM 739 C C . GLY A 1 96 ? 4.887 15.094 15.031 1 97.38 96 GLY A C 1
ATOM 740 O O . GLY A 1 96 ? 5.125 14.031 14.453 1 97.38 96 GLY A O 1
ATOM 741 N N . VAL A 1 97 ? 5.711 15.711 15.938 1 94.25 97 VAL A N 1
ATOM 742 C CA . VAL A 1 97 ? 6.922 15.047 16.406 1 94.25 97 VAL A CA 1
ATOM 743 C C . VAL A 1 97 ? 7.188 15.422 17.859 1 94.25 97 VAL A C 1
ATOM 745 O O . VAL A 1 97 ? 7.008 16.578 18.25 1 94.25 97 VAL A O 1
ATOM 748 N N . HIS A 1 98 ? 7.559 14.469 18.641 1 93.38 98 HIS A N 1
ATOM 749 C CA . HIS A 1 98 ? 7.93 14.734 20.031 1 93.38 98 HIS A CA 1
ATOM 750 C C . HIS A 1 98 ? 9.305 15.383 20.125 1 93.38 98 HIS A C 1
ATOM 752 O O . HIS A 1 98 ? 10.195 15.062 19.328 1 93.38 98 HIS A O 1
ATOM 758 N N . HIS A 1 99 ? 9.398 16.234 21.109 1 94.44 99 HIS A N 1
ATOM 759 C CA . HIS A 1 99 ? 10.727 16.734 21.422 1 94.44 99 HIS A CA 1
ATOM 760 C C . HIS A 1 99 ? 11.594 15.633 22.047 1 94.44 99 HIS A C 1
ATOM 762 O O . HIS A 1 99 ? 11.078 14.719 22.688 1 94.44 99 HIS A O 1
ATOM 768 N N . TYR A 1 100 ? 12.891 15.719 21.797 1 92.44 100 TYR A N 1
ATOM 769 C CA . TYR A 1 100 ? 13.695 14.609 22.297 1 92.44 100 TYR A CA 1
ATOM 770 C C . TYR A 1 100 ? 15.086 15.078 22.703 1 92.44 100 TYR A C 1
ATOM 772 O O . TYR A 1 100 ? 15.953 14.266 23.016 1 92.44 100 TYR A O 1
ATOM 780 N N . LYS A 1 101 ? 15.328 16.297 22.766 1 94.44 101 LYS A N 1
ATOM 781 C CA . LYS A 1 101 ? 16.688 16.797 22.938 1 94.44 101 LYS A CA 1
ATOM 782 C C . LYS A 1 101 ? 17.141 16.703 24.391 1 94.44 101 LYS A C 1
ATOM 784 O O . LYS A 1 101 ? 18.328 16.484 24.656 1 94.44 101 LYS A O 1
ATOM 789 N N . ASP A 1 102 ? 16.219 16.906 25.219 1 95.38 102 ASP A N 1
ATOM 790 C CA . ASP A 1 102 ? 16.562 16.859 26.641 1 95.38 102 ASP A CA 1
ATOM 791 C C . ASP A 1 102 ? 16.75 15.414 27.109 1 95.38 102 ASP A C 1
ATOM 793 O O . ASP A 1 102 ? 15.773 14.688 27.281 1 95.38 102 ASP A O 1
ATOM 797 N N . THR A 1 103 ? 17.984 15.008 27.391 1 96 103 THR A N 1
ATOM 798 C CA . THR A 1 103 ? 18.266 13.625 27.75 1 96 103 THR A CA 1
ATOM 799 C C . THR A 1 103 ? 18.062 13.398 29.25 1 96 103 THR A C 1
ATOM 801 O O . THR A 1 103 ? 18.281 12.289 29.75 1 96 103 THR A O 1
ATOM 804 N N . THR A 1 104 ? 17.656 14.383 29.906 1 96.12 104 THR A N 1
ATOM 805 C CA . THR A 1 104 ? 17.531 14.25 31.359 1 96.12 104 THR A CA 1
ATOM 806 C C . THR A 1 104 ? 16.094 13.914 31.75 1 96.12 104 THR A C 1
ATOM 808 O O . THR A 1 104 ? 15.828 13.562 32.906 1 96.12 104 THR A O 1
ATOM 811 N N . ILE A 1 105 ? 15.164 14.117 30.875 1 96.44 105 ILE A N 1
ATOM 812 C CA . ILE A 1 105 ? 13.789 13.703 31.125 1 96.44 105 ILE A CA 1
ATOM 813 C C . ILE A 1 105 ? 13.32 12.781 30.016 1 96.44 105 ILE A C 1
ATOM 815 O O . ILE A 1 105 ? 13.836 12.836 28.891 1 96.44 105 ILE A O 1
ATOM 819 N N . PRO A 1 106 ? 12.391 11.984 30.391 1 95.12 106 PRO A N 1
ATOM 820 C CA . PRO A 1 106 ? 11.867 11.102 29.344 1 95.12 106 PRO A CA 1
ATOM 821 C C . PRO A 1 106 ? 11.328 11.867 28.141 1 95.12 106 PRO A C 1
ATOM 823 O O . PRO A 1 106 ? 10.727 12.93 28.297 1 95.12 106 PRO A O 1
ATOM 826 N N . MET A 1 107 ? 11.555 11.375 26.922 1 95.12 107 MET A N 1
ATOM 827 C CA . MET A 1 107 ? 11.062 12.008 25.703 1 95.12 107 MET A CA 1
ATOM 828 C C . MET A 1 107 ? 9.562 12.25 25.781 1 95.12 107 MET A C 1
ATOM 830 O O . MET A 1 107 ? 9.07 13.266 25.297 1 95.12 107 MET A O 1
ATOM 834 N N . SER A 1 108 ? 8.844 11.359 26.359 1 93.44 108 SER A N 1
ATOM 835 C CA . SER A 1 108 ? 7.395 11.438 26.469 1 93.44 108 SER A CA 1
ATOM 836 C C . SER A 1 108 ? 6.965 12.648 27.297 1 93.44 108 SER A C 1
ATOM 838 O O . SER A 1 108 ? 5.797 13.039 27.266 1 93.44 108 SER A O 1
ATOM 840 N N . GLN A 1 109 ? 7.879 13.25 27.969 1 95.25 109 GLN A N 1
ATOM 841 C CA . GLN A 1 109 ? 7.57 14.367 28.859 1 95.25 109 GLN A CA 1
ATOM 842 C C . GLN A 1 109 ? 8.109 15.68 28.297 1 95.25 109 GLN A C 1
ATOM 844 O O . GLN A 1 109 ? 8.023 16.719 28.953 1 95.25 109 GLN A O 1
ATOM 849 N N . GLN A 1 110 ? 8.617 15.648 27.156 1 96.19 110 GLN A N 1
ATOM 850 C CA . GLN A 1 110 ? 9.32 16.812 26.641 1 96.19 110 GLN A CA 1
ATOM 851 C C . GLN A 1 110 ? 8.414 17.656 25.75 1 96.19 110 GLN A C 1
ATOM 853 O O . GLN A 1 110 ? 8.82 18.719 25.281 1 96.19 110 GLN A O 1
ATOM 858 N N . GLY A 1 111 ? 7.223 17.281 25.516 1 96.38 111 GLY A N 1
ATOM 859 C CA . GLY A 1 111 ? 6.328 18.016 24.641 1 96.38 111 GLY A CA 1
ATOM 860 C C . GLY A 1 111 ? 6.516 17.688 23.172 1 96.38 111 GLY A C 1
ATOM 861 O O . GLY A 1 111 ? 7.172 16.703 22.844 1 96.38 111 GLY A O 1
ATOM 862 N N . SER A 1 112 ? 5.68 18.359 22.328 1 96.5 112 SER A N 1
ATOM 863 C CA . SER A 1 112 ? 5.691 18.078 20.891 1 96.5 112 SER A CA 1
ATOM 864 C C . SER A 1 112 ? 5.523 19.344 20.078 1 96.5 112 SER A C 1
ATOM 866 O O . SER A 1 112 ? 5.113 20.391 20.609 1 96.5 112 SER A O 1
ATOM 868 N N . THR A 1 113 ? 6.008 19.281 18.891 1 97 113 THR A N 1
ATOM 869 C CA . THR A 1 113 ? 5.727 20.281 17.875 1 97 113 THR A CA 1
ATOM 870 C C . THR A 1 113 ? 5.098 19.656 16.641 1 97 113 THR A C 1
ATOM 872 O O . THR A 1 113 ? 5.012 18.422 16.531 1 97 113 THR A O 1
ATOM 875 N N . SER A 1 114 ? 4.488 20.453 15.766 1 98.25 114 SER A N 1
ATOM 876 C CA . SER A 1 114 ? 3.877 19.938 14.547 1 98.25 114 SER A CA 1
ATOM 877 C C . SER A 1 114 ? 4.133 20.875 13.367 1 98.25 114 SER A C 1
ATOM 879 O O . SER A 1 114 ? 4.32 22.078 13.555 1 98.25 114 SER A O 1
ATOM 881 N N . GLU A 1 115 ? 4.309 20.297 12.227 1 98.56 115 GLU A N 1
ATOM 882 C CA . GLU A 1 115 ? 4.484 21.016 10.969 1 98.56 115 GLU A CA 1
ATOM 883 C C . GLU A 1 115 ? 3.551 20.469 9.891 1 98.56 115 GLU A C 1
ATOM 885 O O . GLU A 1 115 ? 3.289 19.266 9.844 1 98.56 115 GLU A O 1
ATOM 890 N N . PRO A 1 116 ? 3.078 21.359 9.047 1 98.81 116 PRO A N 1
ATOM 891 C CA . PRO A 1 116 ? 2.158 20.906 8.008 1 98.81 116 PRO A CA 1
ATOM 892 C C . PRO A 1 116 ? 2.852 20.062 6.938 1 98.81 116 PRO A C 1
ATOM 894 O O . PRO A 1 116 ? 4.066 20.172 6.754 1 98.81 116 PRO A O 1
ATOM 897 N N . VAL A 1 117 ? 2.105 19.188 6.309 1 98.94 117 VAL A N 1
ATOM 898 C CA . VAL A 1 117 ? 2.525 18.469 5.109 1 98.94 117 VAL A CA 1
ATOM 899 C C . VAL A 1 117 ? 1.703 18.938 3.912 1 98.94 117 VAL A C 1
ATOM 901 O O . VAL A 1 117 ? 0.479 19.062 3.998 1 98.94 117 VAL A O 1
ATOM 904 N N . ARG A 1 118 ? 2.375 19.234 2.826 1 98.94 118 ARG A N 1
ATOM 905 C CA . ARG A 1 118 ? 1.738 19.734 1.612 1 98.94 118 ARG A CA 1
ATOM 906 C C . ARG A 1 118 ? 2.109 18.875 0.407 1 98.94 118 ARG A C 1
ATOM 908 O O . ARG A 1 118 ? 3.291 18.688 0.105 1 98.94 118 ARG A O 1
ATOM 915 N N . ILE A 1 119 ? 1.109 18.359 -0.256 1 98.94 119 ILE A N 1
ATOM 916 C CA . ILE A 1 119 ? 1.271 17.562 -1.47 1 98.94 119 ILE A CA 1
ATOM 917 C C . ILE A 1 119 ? 0.683 18.328 -2.66 1 98.94 119 ILE A C 1
ATOM 919 O O . ILE A 1 119 ? -0.492 18.703 -2.645 1 98.94 119 ILE A O 1
ATOM 923 N N . GLY A 1 120 ? 1.473 18.516 -3.682 1 98.81 120 GLY A N 1
ATOM 924 C CA . GLY A 1 120 ? 1.047 19.266 -4.852 1 98.81 120 GLY A CA 1
ATOM 925 C C . GLY A 1 120 ? 0.066 18.516 -5.727 1 98.81 120 GLY A C 1
ATOM 926 O O . GLY A 1 120 ? -0.66 17.641 -5.242 1 98.81 120 GLY A O 1
ATOM 927 N N . ASN A 1 121 ? -0.009 18.922 -7.035 1 98.81 121 ASN A N 1
ATOM 928 C CA . ASN A 1 121 ? -0.932 18.359 -8.008 1 98.81 121 ASN A CA 1
ATOM 929 C C . ASN A 1 121 ? -0.281 17.219 -8.789 1 98.81 121 ASN A C 1
ATOM 931 O O . ASN A 1 121 ? 0.93 17.234 -9.023 1 98.81 121 ASN A O 1
ATOM 935 N N . ASP A 1 122 ? -1.136 16.25 -9.18 1 98.5 122 ASP A N 1
ATOM 936 C CA . ASP A 1 122 ? -0.709 15.156 -10.047 1 98.5 122 ASP A CA 1
ATOM 937 C C . ASP A 1 122 ? 0.462 14.391 -9.438 1 98.5 122 ASP A C 1
ATOM 939 O O . ASP A 1 122 ? 1.477 14.164 -10.102 1 98.5 122 ASP A O 1
ATOM 943 N N . VAL A 1 123 ? 0.338 14.117 -8.203 1 98.75 123 VAL A N 1
ATOM 944 C CA . VAL A 1 123 ? 1.349 13.352 -7.477 1 98.75 123 VAL A CA 1
ATOM 945 C C . VAL A 1 123 ? 0.888 11.906 -7.316 1 98.75 123 VAL A C 1
ATOM 947 O O . VAL A 1 123 ? -0.285 11.648 -7.039 1 98.75 123 VAL A O 1
ATOM 950 N N . TRP A 1 124 ? 1.799 10.969 -7.52 1 98.75 124 TRP A N 1
ATOM 951 C CA . TRP A 1 124 ? 1.579 9.547 -7.277 1 98.75 124 TRP A CA 1
ATOM 952 C C . TRP A 1 124 ? 2.387 9.07 -6.074 1 98.75 124 TRP A C 1
ATOM 954 O O . TRP A 1 124 ? 3.619 9.086 -6.098 1 98.75 124 TRP A O 1
ATOM 964 N N . ILE A 1 125 ? 1.667 8.664 -4.996 1 98.88 125 ILE A N 1
ATOM 965 C CA . ILE A 1 125 ? 2.277 8.125 -3.787 1 98.88 125 ILE A CA 1
ATOM 966 C C . ILE A 1 125 ? 2.08 6.613 -3.736 1 98.88 125 ILE A C 1
ATOM 968 O O . ILE A 1 125 ? 0.953 6.133 -3.604 1 98.88 125 ILE A O 1
ATOM 972 N N . GLY A 1 126 ? 3.125 5.848 -3.766 1 98.69 126 GLY A N 1
ATOM 973 C CA . GLY A 1 126 ? 3.07 4.395 -3.801 1 98.69 126 GLY A CA 1
ATOM 974 C C . GLY A 1 126 ? 2.611 3.785 -2.49 1 98.69 126 GLY A C 1
ATOM 975 O O . GLY A 1 126 ? 2.381 4.5 -1.513 1 98.69 126 GLY A O 1
ATOM 976 N N . ALA A 1 127 ? 2.531 2.438 -2.533 1 98.69 127 ALA A N 1
ATOM 977 C CA . ALA A 1 127 ? 2.041 1.685 -1.383 1 98.69 127 ALA A CA 1
ATOM 978 C C . ALA A 1 127 ? 2.992 1.813 -0.197 1 98.69 127 ALA A C 1
ATOM 980 O O . ALA A 1 127 ? 4.215 1.775 -0.365 1 98.69 127 ALA A O 1
ATOM 981 N N . ARG A 1 128 ? 2.432 1.954 1.041 1 98.69 128 ARG A N 1
ATOM 982 C CA . ARG A 1 128 ? 3.113 1.896 2.33 1 98.69 128 ARG A CA 1
ATOM 983 C C . ARG A 1 128 ? 4.184 2.979 2.434 1 98.69 128 ARG A C 1
ATOM 985 O O . ARG A 1 128 ? 5.176 2.811 3.145 1 98.69 128 ARG A O 1
ATOM 992 N N . VAL A 1 129 ? 3.965 4.066 1.764 1 98.88 129 VAL A N 1
ATOM 993 C CA . VAL A 1 129 ? 4.84 5.219 1.928 1 98.88 129 VAL A CA 1
ATOM 994 C C . VAL A 1 129 ? 4.562 5.895 3.268 1 98.88 129 VAL A C 1
ATOM 996 O O . VAL A 1 129 ? 3.41 5.969 3.703 1 98.88 129 VAL A O 1
ATOM 999 N N . ILE A 1 130 ? 5.656 6.387 3.896 1 98.88 130 ILE A N 1
ATOM 1000 C CA . ILE A 1 130 ? 5.562 7.219 5.094 1 98.88 130 ILE A CA 1
ATOM 1001 C C . ILE A 1 130 ? 6.082 8.625 4.789 1 98.88 130 ILE A C 1
ATOM 1003 O O . ILE A 1 130 ? 7.195 8.781 4.285 1 98.88 130 ILE A O 1
ATOM 1007 N N . ILE A 1 131 ? 5.277 9.664 5.078 1 98.88 131 ILE A N 1
ATOM 1008 C CA . ILE A 1 131 ? 5.68 11.055 4.914 1 98.88 131 ILE A CA 1
ATOM 1009 C C . ILE A 1 131 ? 5.773 11.727 6.281 1 98.88 131 ILE A C 1
ATOM 1011 O O . ILE A 1 131 ? 4.816 11.695 7.062 1 98.88 131 ILE A O 1
ATOM 1015 N N . LEU A 1 132 ? 6.871 12.375 6.566 1 98.75 132 LEU A N 1
ATOM 1016 C CA . LEU A 1 132 ? 7.133 12.906 7.902 1 98.75 132 LEU A CA 1
ATOM 1017 C C . LEU A 1 132 ? 6.727 14.375 7.992 1 98.75 132 LEU A C 1
ATOM 1019 O O . LEU A 1 132 ? 6.434 15.008 6.977 1 98.75 132 LEU A O 1
ATOM 1023 N N . PRO A 1 133 ? 6.727 14.898 9.18 1 98.62 133 PRO A N 1
ATOM 1024 C CA . PRO A 1 133 ? 6.246 16.266 9.391 1 98.62 133 PRO A CA 1
ATOM 1025 C C . PRO A 1 133 ? 7.062 17.312 8.625 1 98.62 133 PRO A C 1
ATOM 1027 O O . PRO A 1 133 ? 8.289 17.203 8.547 1 98.62 133 PRO A O 1
ATOM 1030 N N . GLY A 1 134 ? 6.355 18.281 8.047 1 98.69 134 GLY A N 1
ATOM 1031 C CA . GLY A 1 134 ? 7.012 19.422 7.449 1 98.69 134 GLY A CA 1
ATOM 1032 C C . GLY A 1 134 ? 7.359 19.234 5.984 1 98.69 134 GLY A C 1
ATOM 1033 O O . GLY A 1 134 ? 7.812 20.156 5.316 1 98.69 134 GLY A O 1
ATOM 1034 N N . VAL A 1 135 ? 7.105 18.078 5.402 1 98.88 135 VAL A N 1
ATOM 1035 C CA . VAL A 1 135 ? 7.508 17.75 4.039 1 98.88 135 VAL A CA 1
ATOM 1036 C C . VAL A 1 135 ? 6.555 18.406 3.043 1 98.88 135 VAL A C 1
ATOM 1038 O O . VAL A 1 135 ? 5.34 18.391 3.242 1 98.88 135 VAL A O 1
ATOM 1041 N N . THR A 1 136 ? 7.117 18.953 2.033 1 98.94 136 THR A N 1
ATOM 1042 C CA . THR A 1 136 ? 6.387 19.406 0.856 1 98.94 136 THR A CA 1
ATOM 1043 C C . THR A 1 136 ? 6.734 18.547 -0.359 1 98.94 136 THR A C 1
ATOM 1045 O O . THR A 1 136 ? 7.91 18.375 -0.691 1 98.94 136 THR A O 1
ATOM 1048 N N . ILE A 1 137 ? 5.727 17.984 -1.006 1 98.88 137 ILE A N 1
ATOM 1049 C CA . ILE A 1 137 ? 5.906 17.234 -2.24 1 98.88 137 ILE A CA 1
ATOM 1050 C C . ILE A 1 137 ? 5.449 18.078 -3.432 1 98.88 137 ILE A C 1
ATOM 1052 O O . ILE A 1 137 ? 4.301 18.516 -3.482 1 98.88 137 ILE A O 1
ATOM 1056 N N . GLY A 1 138 ? 6.32 18.234 -4.391 1 98.62 138 GLY A N 1
ATOM 1057 C CA . GLY A 1 138 ? 6.043 19.078 -5.535 1 98.62 138 GLY A CA 1
ATOM 1058 C C . GLY A 1 138 ? 5.098 18.453 -6.539 1 98.62 138 GLY A C 1
ATOM 1059 O O . GLY A 1 138 ? 4.824 17.25 -6.465 1 98.62 138 GLY A O 1
ATOM 1060 N N . ASN A 1 139 ? 4.637 19.312 -7.547 1 98.44 139 ASN A N 1
ATOM 1061 C CA . ASN A 1 139 ? 3.73 18.844 -8.586 1 98.44 139 ASN A CA 1
ATOM 1062 C C . ASN A 1 139 ? 4.379 17.766 -9.453 1 98.44 139 ASN A C 1
ATOM 1064 O O . ASN A 1 139 ? 5.566 17.844 -9.758 1 98.44 139 ASN A O 1
ATOM 1068 N N . GLY A 1 140 ? 3.568 16.781 -9.82 1 97.94 140 GLY A N 1
ATOM 1069 C CA . GLY A 1 140 ? 4.004 15.789 -10.789 1 97.94 140 GLY A CA 1
ATOM 1070 C C . GLY A 1 140 ? 4.988 14.789 -10.211 1 97.94 140 GLY A C 1
ATOM 1071 O O . GLY A 1 140 ? 5.559 13.977 -10.945 1 97.94 140 GLY A O 1
ATOM 1072 N N . ALA A 1 141 ? 5.223 14.789 -8.961 1 98.5 141 ALA A N 1
ATOM 1073 C CA . ALA A 1 141 ? 6.203 13.906 -8.336 1 98.5 141 ALA A CA 1
ATOM 1074 C C . ALA A 1 141 ? 5.652 12.492 -8.188 1 98.5 141 ALA A C 1
ATOM 1076 O O . ALA A 1 141 ? 4.438 12.289 -8.141 1 98.5 141 ALA A O 1
ATOM 1077 N N . ILE A 1 142 ? 6.57 11.539 -8.117 1 98.56 142 ILE A N 1
ATOM 1078 C CA . ILE A 1 142 ? 6.262 10.141 -7.828 1 98.56 142 ILE A CA 1
ATOM 1079 C C . ILE A 1 142 ? 7.082 9.672 -6.633 1 98.56 142 ILE A C 1
ATOM 1081 O O . ILE A 1 142 ? 8.305 9.82 -6.613 1 98.56 142 ILE A O 1
ATOM 1085 N N . ILE A 1 143 ? 6.406 9.141 -5.641 1 98.81 143 ILE A N 1
ATOM 1086 C CA . ILE A 1 143 ? 7.055 8.531 -4.488 1 98.81 143 ILE A CA 1
ATOM 1087 C C . ILE A 1 143 ? 6.953 7.008 -4.594 1 98.81 143 ILE A C 1
ATOM 1089 O O . ILE A 1 143 ? 5.859 6.445 -4.527 1 98.81 143 ILE A O 1
ATOM 1093 N N . GLY A 1 144 ? 8.039 6.293 -4.695 1 98.38 144 GLY A N 1
ATOM 1094 C CA . GLY A 1 144 ? 8.047 4.844 -4.828 1 98.38 144 GLY A CA 1
ATOM 1095 C C . GLY A 1 144 ? 7.48 4.129 -3.617 1 98.38 144 GLY A C 1
ATOM 1096 O O . GLY A 1 144 ? 7.562 4.637 -2.496 1 98.38 144 GLY A O 1
ATOM 1097 N N . ALA A 1 145 ? 6.98 2.939 -3.893 1 98.56 145 ALA A N 1
ATOM 1098 C CA . ALA A 1 145 ? 6.391 2.133 -2.826 1 98.56 145 ALA A CA 1
ATOM 1099 C C . ALA A 1 145 ? 7.398 1.89 -1.703 1 98.56 145 ALA A C 1
ATOM 1101 O O . ALA A 1 145 ? 8.586 1.703 -1.959 1 98.56 145 ALA A O 1
ATOM 1102 N N . GLY A 1 146 ? 6.871 1.885 -0.42 1 98.5 146 GLY A N 1
ATOM 1103 C CA . GLY A 1 146 ? 7.672 1.552 0.748 1 98.5 146 GLY A CA 1
ATOM 1104 C C . GLY A 1 146 ? 8.625 2.662 1.156 1 98.5 146 GLY A C 1
ATOM 1105 O O . GLY A 1 146 ? 9.414 2.498 2.084 1 98.5 146 GLY A O 1
ATOM 1106 N N . SER A 1 147 ? 8.57 3.812 0.589 1 98.69 147 SER A N 1
ATOM 1107 C CA . SER A 1 147 ? 9.523 4.887 0.852 1 98.69 147 SER A CA 1
ATOM 1108 C C . SER A 1 147 ? 9.203 5.605 2.158 1 98.69 147 SER A C 1
ATOM 1110 O O . SER A 1 147 ? 8.047 5.645 2.584 1 98.69 147 SER A O 1
ATOM 1112 N N . VAL A 1 148 ? 10.258 6.125 2.766 1 98.69 148 VAL A N 1
ATOM 1113 C CA . VAL A 1 148 ? 10.125 7.066 3.873 1 98.69 148 VAL A CA 1
ATOM 1114 C C . VAL A 1 148 ? 10.641 8.438 3.445 1 98.69 148 VAL A C 1
ATOM 1116 O O . VAL A 1 148 ? 11.836 8.617 3.199 1 98.69 148 VAL A O 1
ATOM 1119 N N . VAL A 1 149 ? 9.758 9.438 3.387 1 98.81 149 VAL A N 1
ATOM 1120 C CA . VAL A 1 149 ? 10.078 10.773 2.881 1 98.81 149 VAL A CA 1
ATOM 1121 C C . VAL A 1 149 ? 10.383 11.703 4.047 1 98.81 149 VAL A C 1
ATOM 1123 O O . VAL A 1 149 ? 9.492 12.055 4.824 1 98.81 149 VAL A O 1
ATOM 1126 N N . THR A 1 150 ? 11.578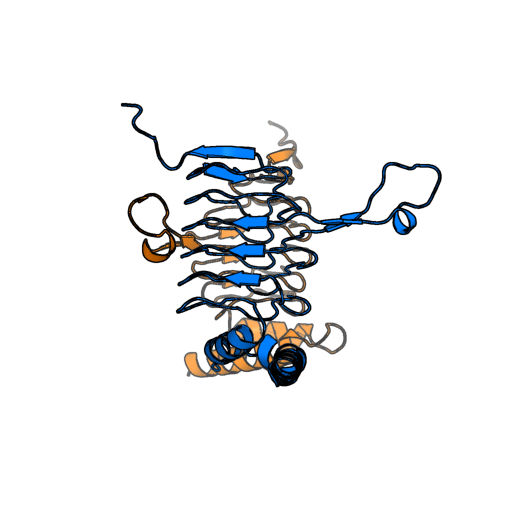 12.195 4.094 1 98.12 150 THR A N 1
ATOM 1127 C CA . THR A 1 150 ? 12.031 12.977 5.238 1 98.12 150 THR A CA 1
ATOM 1128 C C . THR A 1 150 ? 12.344 14.406 4.824 1 98.12 150 THR A C 1
ATOM 1130 O O . THR A 1 150 ? 12.539 15.281 5.68 1 98.12 150 THR A O 1
ATOM 1133 N N . LYS A 1 151 ? 12.43 14.617 3.523 1 98.25 151 LYS A N 1
ATOM 1134 C CA . LYS A 1 151 ? 12.734 15.938 2.982 1 98.25 151 LYS A CA 1
ATOM 1135 C C . LYS A 1 151 ? 11.797 16.281 1.827 1 98.25 151 LYS A C 1
ATOM 1137 O O . LYS A 1 151 ? 11.125 15.406 1.277 1 98.25 151 LYS A O 1
ATOM 1142 N N . ASP A 1 152 ? 11.859 17.531 1.496 1 98.75 152 ASP A N 1
ATOM 1143 C CA . ASP A 1 152 ? 11 18 0.408 1 98.75 152 ASP A CA 1
ATOM 1144 C C . ASP A 1 152 ? 11.352 17.297 -0.904 1 98.75 152 ASP A C 1
ATOM 1146 O O . ASP A 1 152 ? 12.5 16.906 -1.119 1 98.75 152 ASP A O 1
ATOM 1150 N N . VAL A 1 153 ? 10.375 17.156 -1.774 1 98.69 153 VAL A N 1
ATOM 1151 C CA . VAL A 1 153 ? 10.516 16.531 -3.086 1 98.69 153 VAL A CA 1
ATOM 1152 C C . VAL A 1 153 ? 10.234 17.562 -4.18 1 98.69 153 VAL A C 1
ATOM 1154 O O . VAL A 1 153 ? 9.18 18.203 -4.184 1 98.69 153 VAL A O 1
ATOM 1157 N N . GLU A 1 154 ? 11.125 17.688 -5.117 1 97.75 154 GLU A N 1
ATOM 1158 C CA . GLU A 1 154 ? 11 18.672 -6.191 1 97.75 154 GLU A CA 1
ATOM 1159 C C . GLU A 1 154 ? 9.891 18.281 -7.168 1 97.75 154 GLU A C 1
ATOM 1161 O O . GLU A 1 154 ? 9.539 17.094 -7.273 1 97.75 154 GLU A O 1
ATOM 1166 N N . ASP A 1 155 ? 9.461 19.344 -7.898 1 97.81 155 ASP A N 1
ATOM 1167 C CA . ASP A 1 155 ? 8.5 19.094 -8.961 1 97.81 155 ASP A CA 1
ATOM 1168 C C . ASP A 1 155 ? 9.023 18.047 -9.945 1 97.81 155 ASP A C 1
ATOM 1170 O O . ASP A 1 155 ? 10.203 18.062 -10.297 1 97.81 155 ASP A O 1
ATOM 1174 N N . PHE A 1 156 ? 8.086 17.125 -10.32 1 97.31 156 PHE A N 1
ATOM 1175 C CA . PHE A 1 156 ? 8.305 16.172 -11.414 1 97.31 156 PHE A CA 1
ATOM 1176 C C . PHE A 1 156 ? 9.492 15.273 -11.109 1 97.31 156 PHE A C 1
ATOM 1178 O O . PHE A 1 156 ? 10.148 14.773 -12.031 1 97.31 156 PHE A O 1
ATOM 1185 N N . SER A 1 157 ? 9.766 15.055 -9.875 1 96.69 157 SER A N 1
ATOM 1186 C CA . SER A 1 157 ? 10.828 14.125 -9.508 1 96.69 157 SER A CA 1
ATOM 1187 C C . SER A 1 157 ? 10.258 12.781 -9.07 1 96.69 157 SER A C 1
ATOM 1189 O O . SER A 1 157 ? 9.148 12.711 -8.539 1 96.69 157 SER A O 1
ATOM 1191 N N . VAL A 1 158 ? 11.031 11.789 -9.312 1 97.19 158 VAL A N 1
ATOM 1192 C CA . VAL A 1 158 ? 10.766 10.453 -8.789 1 97.19 158 VAL A CA 1
ATOM 1193 C C . VAL A 1 158 ? 11.727 10.141 -7.645 1 97.19 158 VAL A C 1
ATOM 1195 O O . VAL A 1 158 ? 12.945 10.211 -7.816 1 97.19 158 VAL A O 1
ATOM 1198 N N . VAL A 1 159 ? 11.195 9.844 -6.496 1 98.06 159 VAL A N 1
ATOM 1199 C CA . VAL A 1 159 ? 12.039 9.508 -5.348 1 98.06 159 VAL A CA 1
ATOM 1200 C C . VAL A 1 159 ? 11.648 8.133 -4.809 1 98.06 159 VAL A C 1
ATOM 1202 O O . VAL A 1 159 ? 10.523 7.676 -5.008 1 98.06 159 VAL A O 1
ATOM 1205 N N . ALA A 1 160 ? 12.602 7.426 -4.16 1 97.94 160 ALA A N 1
ATOM 1206 C CA . ALA A 1 160 ? 12.336 6.125 -3.549 1 97.94 160 ALA A CA 1
ATOM 1207 C C . ALA A 1 160 ? 13.383 5.789 -2.496 1 97.94 160 ALA A C 1
ATOM 1209 O O . ALA A 1 160 ? 14.477 6.363 -2.492 1 97.94 160 ALA A O 1
ATOM 1210 N N . GLY A 1 161 ? 12.906 4.844 -1.526 1 96.56 161 GLY A N 1
ATOM 1211 C CA . GLY A 1 161 ? 13.859 4.352 -0.539 1 96.56 161 GLY A CA 1
ATOM 1212 C C . GLY A 1 161 ? 13.562 4.844 0.866 1 96.56 161 GLY A C 1
ATOM 1213 O O . GLY A 1 161 ? 12.594 5.578 1.083 1 96.56 161 GLY A O 1
ATOM 1214 N N . ASN A 1 162 ? 14.477 4.434 1.831 1 94.69 162 ASN A N 1
ATOM 1215 C CA . ASN A 1 162 ? 14.453 4.812 3.24 1 94.69 162 ASN A CA 1
ATOM 1216 C C . ASN A 1 162 ? 15.844 5.141 3.76 1 94.69 162 ASN A C 1
ATOM 1218 O O . ASN A 1 162 ? 16.625 4.234 4.086 1 94.69 162 ASN A O 1
ATOM 1222 N N . PRO A 1 163 ? 16.078 6.375 3.855 1 95.25 163 PRO A N 1
ATOM 1223 C CA . PRO A 1 163 ? 15.266 7.527 3.467 1 95.25 163 PRO A CA 1
ATOM 1224 C C . PRO A 1 163 ? 15.086 7.641 1.954 1 95.25 163 PRO A C 1
ATOM 1226 O O . PRO A 1 163 ? 15.898 7.113 1.191 1 95.25 163 PRO A O 1
ATOM 1229 N N . ALA A 1 164 ? 14.039 8.305 1.533 1 96.69 164 ALA A N 1
ATOM 1230 C CA . ALA A 1 164 ? 13.781 8.492 0.107 1 96.69 164 ALA A CA 1
ATOM 1231 C C . ALA A 1 164 ? 14.82 9.422 -0.514 1 96.69 164 ALA A C 1
ATOM 1233 O O . ALA A 1 164 ? 15.125 10.484 0.042 1 96.69 164 ALA A O 1
ATOM 1234 N N . ILE A 1 165 ? 15.305 9.008 -1.653 1 94.5 165 ILE A N 1
ATOM 1235 C CA . ILE A 1 165 ? 16.234 9.82 -2.42 1 94.5 165 ILE A CA 1
ATOM 1236 C C . ILE A 1 165 ? 15.773 9.914 -3.871 1 94.5 165 ILE A C 1
ATOM 1238 O O . ILE A 1 165 ? 15 9.07 -4.336 1 94.5 165 ILE A O 1
ATOM 1242 N N . LYS A 1 166 ? 16.234 10.984 -4.512 1 94.88 166 LYS A N 1
ATOM 1243 C CA . LYS A 1 166 ? 15.867 11.188 -5.91 1 94.88 166 LYS A CA 1
ATOM 1244 C C . LYS A 1 166 ? 16.469 10.094 -6.797 1 94.88 166 LYS A C 1
ATOM 1246 O O . LYS A 1 166 ? 17.672 9.82 -6.723 1 94.88 166 LYS A O 1
ATOM 1251 N N . ILE A 1 167 ? 15.68 9.562 -7.613 1 93 167 ILE A N 1
ATOM 1252 C CA . ILE A 1 167 ? 16.094 8.516 -8.547 1 93 167 ILE A CA 1
ATOM 1253 C C . ILE A 1 167 ? 16.172 9.086 -9.961 1 93 167 ILE A C 1
ATOM 1255 O O . ILE A 1 167 ? 17.109 8.781 -10.703 1 93 167 ILE A O 1
ATOM 1259 N N . LYS A 1 168 ? 15.18 9.766 -10.352 1 90.75 168 LYS A N 1
ATOM 1260 C CA . LYS A 1 168 ? 15.148 10.344 -11.688 1 90.75 168 LYS A CA 1
ATOM 1261 C C . LYS A 1 168 ? 14.18 11.523 -11.758 1 90.75 168 LYS A C 1
ATOM 1263 O O . LYS A 1 168 ? 13.43 11.773 -10.812 1 90.75 168 LYS A O 1
ATOM 1268 N N . GLN A 1 169 ? 14.266 12.289 -12.93 1 90.69 169 GLN A N 1
ATOM 1269 C CA . GLN A 1 169 ? 13.352 13.375 -13.234 1 90.69 169 GLN A CA 1
ATOM 1270 C C . GLN A 1 169 ? 12.375 12.984 -14.336 1 90.69 169 GLN A C 1
ATOM 1272 O O . GLN A 1 169 ? 12.773 12.391 -15.344 1 90.69 169 GLN A O 1
ATOM 1277 N N . ARG A 1 170 ? 11.188 13.289 -14.141 1 87.31 170 ARG A N 1
ATOM 1278 C CA . ARG A 1 170 ? 10.211 12.969 -15.172 1 87.31 170 ARG A CA 1
ATOM 1279 C C . ARG A 1 170 ? 10.289 13.961 -16.328 1 87.31 170 ARG A C 1
ATOM 1281 O O . ARG A 1 170 ? 9.961 13.617 -17.469 1 87.31 170 ARG A O 1
ATOM 1288 N N . LYS A 1 171 ? 10.398 15.25 -16.016 1 76.56 171 LYS A N 1
ATOM 1289 C CA . LYS A 1 171 ? 10.414 16.312 -17.016 1 76.56 171 LYS A CA 1
ATOM 1290 C C . LYS A 1 171 ? 11.82 16.875 -17.188 1 76.56 171 LYS A C 1
ATOM 1292 O O . LYS A 1 171 ? 12.508 17.156 -16.219 1 76.56 171 LYS A O 1
ATOM 1297 N N . HIS A 1 172 ? 12.344 16.531 -18.422 1 62.75 172 HIS A N 1
ATOM 1298 C CA . HIS A 1 172 ? 13.562 17.281 -18.75 1 62.75 172 HIS A CA 1
ATOM 1299 C C . HIS A 1 172 ? 13.25 18.75 -19 1 62.75 172 HIS A C 1
ATOM 1301 O O . HIS A 1 172 ? 12.406 19.078 -19.828 1 62.75 172 HIS A O 1
ATOM 1307 N N . LEU A 1 173 ? 13.219 19.5 -17.969 1 51.12 173 LEU A N 1
ATOM 1308 C CA . LEU A 1 173 ? 13.047 20.922 -18.219 1 51.12 173 LEU A CA 1
ATOM 1309 C C . LEU A 1 173 ? 14.023 21.406 -19.281 1 51.12 173 LEU A C 1
ATOM 1311 O O . LEU A 1 173 ? 15.211 21.094 -19.234 1 51.12 173 LEU A O 1
ATOM 1315 N N . LYS A 1 174 ? 13.617 21.562 -20.578 1 40.62 174 LYS A N 1
ATOM 1316 C CA . LYS A 1 174 ? 14.438 22.25 -21.562 1 40.62 174 LYS A CA 1
ATOM 1317 C C . LYS A 1 174 ? 14.984 23.562 -21 1 40.62 174 LYS A C 1
ATOM 1319 O O . LYS A 1 174 ? 14.211 24.406 -20.547 1 40.62 174 LYS A O 1
ATOM 1324 N N . THR A 1 175 ? 16.062 23.469 -20.25 1 37.91 175 THR A N 1
ATOM 1325 C CA . THR A 1 175 ? 16.734 24.766 -20.125 1 37.91 175 THR A CA 1
ATOM 1326 C C . THR A 1 175 ? 16.719 25.516 -21.453 1 37.91 175 THR A C 1
ATOM 1328 O O . THR A 1 175 ? 17.203 25.016 -22.453 1 37.91 175 THR A O 1
ATOM 1331 N N . SER A 1 176 ? 15.766 26.297 -21.641 1 32.97 176 SER A N 1
ATOM 1332 C CA . SER A 1 176 ? 16.141 27.312 -22.609 1 32.97 176 SER A CA 1
ATOM 1333 C C . SER A 1 176 ? 17.484 27.953 -22.266 1 32.97 176 SER A C 1
ATOM 1335 O O . SER A 1 176 ? 17.781 28.172 -21.078 1 32.97 176 SER A O 1
ATOM 1337 N N . MET B 1 1 ? -22.281 -22.172 -15.047 1 51.22 1 MET B N 1
ATOM 1338 C CA . MET B 1 1 ? -22.266 -22.875 -13.766 1 51.22 1 MET B CA 1
ATOM 1339 C C . MET B 1 1 ? -20.984 -22.562 -12.992 1 51.22 1 MET B C 1
ATOM 1341 O O . MET B 1 1 ? -21.031 -22.328 -11.781 1 51.22 1 MET B O 1
ATOM 1345 N N . LYS B 1 2 ? -19.719 -22.5 -13.781 1 66.38 2 LYS B N 1
ATOM 1346 C CA . LYS B 1 2 ? -18.391 -22.234 -13.242 1 66.38 2 LYS B CA 1
ATOM 1347 C C . LYS B 1 2 ? -18.281 -20.797 -12.734 1 66.38 2 LYS B C 1
ATOM 1349 O O . LYS B 1 2 ? -17.719 -20.547 -11.664 1 66.38 2 LYS B O 1
ATOM 1354 N N . SER B 1 3 ? -19.234 -19.953 -13.234 1 85.19 3 SER B N 1
ATOM 1355 C CA . SER B 1 3 ? -19.188 -18.531 -12.906 1 85.19 3 SER B CA 1
ATOM 1356 C C . SER B 1 3 ? -19.938 -18.234 -11.617 1 85.19 3 SER B C 1
ATOM 1358 O O . SER B 1 3 ? -19.469 -17.469 -10.781 1 85.19 3 SER B O 1
ATOM 1360 N N . ILE B 1 4 ? -21.031 -19.047 -11.367 1 91.38 4 ILE B N 1
ATOM 1361 C CA . ILE B 1 4 ? -21.828 -18.797 -10.164 1 91.38 4 ILE B CA 1
ATOM 1362 C C . ILE B 1 4 ? -21.062 -19.312 -8.938 1 91.38 4 ILE B C 1
ATOM 1364 O O . ILE B 1 4 ? -21.047 -18.656 -7.898 1 91.38 4 ILE B O 1
ATOM 1368 N N . ILE B 1 5 ? -20.594 -20.516 -9.125 1 95.12 5 ILE B N 1
ATOM 1369 C CA . ILE B 1 5 ? -19.828 -21.109 -8.031 1 95.12 5 ILE B CA 1
ATOM 1370 C C . ILE B 1 5 ? -18.672 -20.172 -7.652 1 95.12 5 ILE B C 1
ATOM 1372 O O . ILE B 1 5 ? -18.406 -19.969 -6.469 1 95.12 5 ILE B O 1
ATOM 1376 N N . HIS B 1 6 ? -18 -19.656 -8.625 1 95.56 6 HIS B N 1
ATOM 1377 C CA . HIS B 1 6 ? -16.922 -18.703 -8.398 1 95.56 6 HIS B CA 1
ATOM 1378 C C . HIS B 1 6 ? -17.406 -17.5 -7.617 1 95.56 6 HIS B C 1
ATOM 1380 O O . HIS B 1 6 ? -16.797 -17.109 -6.621 1 95.56 6 HIS B O 1
ATOM 1386 N N . PHE B 1 7 ? -18.453 -17.016 -8.07 1 95.19 7 PHE B N 1
ATOM 1387 C CA . PHE B 1 7 ? -19.016 -15.82 -7.449 1 95.19 7 PHE B CA 1
ATOM 1388 C C . PHE B 1 7 ? -19.422 -16.094 -6.008 1 95.19 7 PHE B C 1
ATOM 1390 O O . PHE B 1 7 ? -19.109 -15.312 -5.109 1 95.19 7 PHE B O 1
ATOM 1397 N N . VAL B 1 8 ? -20.109 -17.078 -5.742 1 95.5 8 VAL B N 1
ATOM 1398 C CA . VAL B 1 8 ? -20.578 -17.438 -4.406 1 95.5 8 VAL B CA 1
ATOM 1399 C C . VAL B 1 8 ? -19.391 -17.688 -3.486 1 95.5 8 VAL B C 1
ATOM 1401 O O . VAL B 1 8 ? -19.375 -17.234 -2.338 1 95.5 8 VAL B O 1
ATOM 1404 N N . SER B 1 9 ? -18.438 -18.438 -4.004 1 96.69 9 SER B N 1
ATOM 1405 C CA . SER B 1 9 ? -17.234 -18.703 -3.229 1 96.69 9 SER B CA 1
ATOM 1406 C C . SER B 1 9 ? -16.516 -17.422 -2.854 1 96.69 9 SER B C 1
ATOM 1408 O O . SER B 1 9 ? -16.031 -17.281 -1.729 1 96.69 9 SER B O 1
ATOM 1410 N N . LEU B 1 10 ? -16.453 -16.516 -3.795 1 95.44 10 LEU B N 1
ATOM 1411 C CA . LEU B 1 10 ? -15.797 -15.227 -3.568 1 95.44 10 LEU B CA 1
ATOM 1412 C C . LEU B 1 10 ? -16.531 -14.438 -2.484 1 95.44 10 LEU B C 1
ATOM 1414 O O . LEU B 1 10 ? -15.891 -13.883 -1.583 1 95.44 10 LEU B O 1
ATOM 1418 N N . VAL B 1 11 ? -17.812 -14.375 -2.564 1 94.25 11 VAL B N 1
ATOM 1419 C CA . VAL B 1 11 ? -18.625 -13.648 -1.605 1 94.25 11 VAL B CA 1
ATOM 1420 C C . VAL B 1 11 ? -18.469 -14.25 -0.214 1 94.25 11 VAL B C 1
ATOM 1422 O O . VAL B 1 11 ? -18.25 -13.531 0.763 1 94.25 11 VAL B O 1
ATOM 1425 N N . LEU B 1 12 ? -18.562 -15.562 -0.167 1 95.38 12 LEU B N 1
ATOM 1426 C CA . LEU B 1 12 ? -18.406 -16.266 1.104 1 95.38 12 LEU B CA 1
ATOM 1427 C C . LEU B 1 12 ? -17.016 -16.031 1.686 1 95.38 12 LEU B C 1
ATOM 1429 O O . LEU B 1 12 ? -16.875 -15.836 2.896 1 95.38 12 LEU B O 1
ATOM 1433 N N . TYR B 1 13 ? -16.031 -16.062 0.837 1 95.88 13 TYR B N 1
ATOM 1434 C CA . TYR B 1 13 ? -14.648 -15.82 1.271 1 95.88 13 TYR B CA 1
ATOM 1435 C C . TYR B 1 13 ? -14.516 -14.453 1.918 1 95.88 13 TYR B C 1
ATOM 1437 O O . TYR B 1 13 ? -14.047 -14.336 3.053 1 95.88 13 TYR B O 1
ATOM 1445 N N . TYR B 1 14 ? -14.938 -13.359 1.282 1 92.62 14 TYR B N 1
ATOM 1446 C CA . TYR B 1 14 ? -14.695 -12 1.739 1 92.62 14 TYR B CA 1
ATOM 1447 C C . TYR B 1 14 ? -15.602 -11.641 2.912 1 92.62 14 TYR B C 1
ATOM 1449 O O . TYR B 1 14 ? -15.211 -10.883 3.801 1 92.62 14 TYR B O 1
ATOM 1457 N N . LEU B 1 15 ? -16.781 -12.195 2.971 1 90.94 15 LEU B N 1
ATOM 1458 C CA . LEU B 1 15 ? -17.734 -11.781 3.994 1 90.94 15 LEU B CA 1
ATOM 1459 C C . LEU B 1 15 ? -17.5 -12.531 5.297 1 90.94 15 LEU B C 1
ATOM 1461 O O . LEU B 1 15 ? -17.688 -11.984 6.383 1 90.94 15 LEU B O 1
ATOM 1465 N N . ILE B 1 16 ? -17 -13.734 5.207 1 92.94 16 ILE B N 1
ATOM 1466 C CA . ILE B 1 16 ? -17.031 -14.555 6.414 1 92.94 16 ILE B CA 1
ATOM 1467 C C . ILE B 1 16 ? -15.695 -15.258 6.613 1 92.94 16 ILE B C 1
ATOM 1469 O O . ILE B 1 16 ? -14.992 -15 7.594 1 92.94 16 ILE B O 1
ATOM 1473 N N . VAL B 1 17 ? -15.281 -16.094 5.633 1 93.25 17 VAL B N 1
ATOM 1474 C CA . VAL B 1 17 ? -14.266 -17.125 5.832 1 93.25 17 VAL B CA 1
ATOM 1475 C C . VAL B 1 17 ? -12.898 -16.469 6.012 1 93.25 17 VAL B C 1
ATOM 1477 O O . VAL B 1 17 ? -12.062 -16.969 6.762 1 93.25 17 VAL B O 1
ATOM 1480 N N . ASN B 1 18 ? -12.727 -15.344 5.324 1 93 18 ASN B N 1
ATOM 1481 C CA . ASN B 1 18 ? -11.43 -14.688 5.348 1 93 18 ASN B CA 1
ATOM 1482 C C . ASN B 1 18 ? -11.055 -14.227 6.754 1 93 18 ASN B C 1
ATOM 1484 O O . ASN B 1 18 ? -9.891 -13.969 7.039 1 93 18 ASN B O 1
ATOM 1488 N N . LYS B 1 19 ? -11.953 -14.172 7.676 1 91.62 19 LYS B N 1
ATOM 1489 C CA . LYS B 1 19 ? -11.711 -13.656 9.016 1 91.62 19 LYS B CA 1
ATOM 1490 C C . LYS B 1 19 ? -11.648 -14.789 10.039 1 91.62 19 LYS B C 1
ATOM 1492 O O . LYS B 1 19 ? -11.297 -14.57 11.203 1 91.62 19 LYS B O 1
ATOM 1497 N N . ILE B 1 20 ? -11.945 -15.984 9.688 1 90.56 20 ILE B N 1
ATOM 1498 C CA . ILE B 1 20 ? -11.992 -17.109 10.609 1 90.56 20 ILE B CA 1
ATOM 1499 C C . ILE B 1 20 ? -10.57 -17.531 10.977 1 90.56 20 ILE B C 1
ATOM 1501 O O . ILE B 1 20 ? -9.75 -17.797 10.102 1 90.56 20 ILE B O 1
ATOM 1505 N N . PRO B 1 21 ? -10.352 -17.562 12.273 1 86.06 21 PRO B N 1
ATOM 1506 C CA . PRO B 1 21 ? -9.016 -17.969 12.703 1 86.06 21 PRO B CA 1
ATOM 1507 C C . PRO B 1 21 ? -8.68 -19.406 12.32 1 86.06 21 PRO B C 1
ATOM 1509 O O . PRO B 1 21 ? -9.586 -20.219 12.141 1 86.06 21 PRO B O 1
ATOM 1512 N N . HIS B 1 22 ? -7.391 -19.625 12.164 1 82.62 22 HIS B N 1
ATOM 1513 C CA . HIS B 1 22 ? -6.852 -20.938 11.789 1 82.62 22 HIS B CA 1
ATOM 1514 C C . HIS B 1 22 ? -7.348 -22.031 12.727 1 82.62 22 HIS B C 1
ATOM 1516 O O . HIS B 1 22 ? -7.723 -23.109 12.273 1 82.62 22 HIS B O 1
ATOM 1522 N N . LYS B 1 23 ? -7.336 -21.844 13.93 1 79.62 23 LYS B N 1
ATOM 1523 C CA . LYS B 1 23 ? -7.645 -22.828 14.961 1 79.62 23 LYS B CA 1
ATOM 1524 C C . LYS B 1 23 ? -9.102 -23.281 14.883 1 79.62 23 LYS B C 1
ATOM 1526 O O . LYS B 1 23 ? -9.461 -24.328 15.406 1 79.62 23 LYS B O 1
ATOM 1531 N N . PHE B 1 24 ? -9.977 -22.516 14.234 1 84.94 24 PHE B N 1
ATOM 1532 C CA . PHE B 1 24 ? -11.398 -22.844 14.188 1 84.94 24 PHE B CA 1
ATOM 1533 C C . PHE B 1 24 ? -11.789 -23.375 12.812 1 84.94 24 PHE B C 1
ATOM 1535 O O . PHE B 1 24 ? -12.867 -23.078 12.305 1 84.94 24 PHE B O 1
ATOM 1542 N N . GLY B 1 25 ? -10.734 -24.094 12.172 1 86.19 25 GLY B N 1
ATOM 1543 C CA . GLY B 1 25 ? -11.016 -24.703 10.883 1 86.19 25 GLY B CA 1
ATOM 1544 C C . GLY B 1 25 ? -10.867 -23.75 9.719 1 86.19 25 GLY B C 1
ATOM 1545 O O . GLY B 1 25 ? -11.148 -24.109 8.578 1 86.19 25 GLY B O 1
ATOM 1546 N N . GLY B 1 26 ? -10.531 -22.594 10.008 1 91.19 26 GLY B N 1
ATOM 1547 C CA . GLY B 1 26 ? -10.43 -21.578 8.977 1 91.19 26 GLY B CA 1
ATOM 1548 C C . GLY B 1 26 ? -9.492 -21.953 7.848 1 91.19 26 GLY B C 1
ATOM 1549 O O . GLY B 1 26 ? -9.734 -21.609 6.691 1 91.19 26 GLY B O 1
ATOM 1550 N N . ARG B 1 27 ? -8.57 -22.688 8.117 1 92.06 27 ARG B N 1
ATOM 1551 C CA . ARG B 1 27 ? -7.582 -23.094 7.117 1 92.06 27 ARG B CA 1
ATOM 1552 C C . ARG B 1 27 ? -8.219 -23.953 6.039 1 92.06 27 ARG B C 1
ATOM 1554 O O . ARG B 1 27 ? -8.047 -23.703 4.848 1 92.06 27 ARG B O 1
ATOM 1561 N N . LYS B 1 28 ? -8.867 -25 6.422 1 93.56 28 LYS B N 1
ATOM 1562 C CA . LYS B 1 28 ? -9.5 -25.922 5.484 1 93.56 28 LYS B CA 1
ATOM 1563 C C . LYS B 1 28 ? -10.539 -25.203 4.625 1 93.56 28 LYS B C 1
ATOM 1565 O O . LYS B 1 28 ? -10.625 -25.453 3.422 1 93.56 28 LYS B O 1
ATOM 1570 N N . LEU B 1 29 ? -11.352 -24.391 5.266 1 95.56 29 LEU B N 1
ATOM 1571 C CA . LEU B 1 29 ? -12.406 -23.672 4.551 1 95.56 29 LEU B CA 1
ATOM 1572 C C . LEU B 1 29 ? -11.82 -22.719 3.518 1 95.56 29 LEU B C 1
ATOM 1574 O O . LEU B 1 29 ? -12.328 -22.625 2.4 1 95.56 29 LEU B O 1
ATOM 1578 N N . ARG B 1 30 ? -10.773 -22.062 3.875 1 95.88 30 ARG B N 1
ATOM 1579 C CA . ARG B 1 30 ? -10.141 -21.156 2.926 1 95.88 30 ARG B CA 1
ATOM 1580 C C . ARG B 1 30 ? -9.547 -21.922 1.747 1 95.88 30 ARG B C 1
ATOM 1582 O O . ARG B 1 30 ? -9.656 -21.484 0.599 1 95.88 30 ARG B O 1
ATOM 1589 N N . LEU B 1 31 ? -8.945 -22.984 1.998 1 95.69 31 LEU B N 1
ATOM 1590 C CA . LEU B 1 31 ? -8.406 -23.812 0.921 1 95.69 31 LEU B CA 1
ATOM 1591 C C . LEU B 1 31 ? -9.5 -24.234 -0.046 1 95.69 31 LEU B C 1
ATOM 1593 O O . LEU B 1 31 ? -9.328 -24.156 -1.265 1 95.69 31 LEU B O 1
ATOM 1597 N N . LEU B 1 32 ? -10.586 -24.703 0.507 1 95.62 32 LEU B N 1
ATOM 1598 C CA . LEU B 1 32 ? -11.711 -25.156 -0.307 1 95.62 32 LEU B CA 1
ATOM 1599 C C . LEU B 1 32 ? -12.219 -24.047 -1.204 1 95.62 32 LEU B C 1
ATOM 1601 O O . LEU B 1 32 ? -12.477 -24.25 -2.391 1 95.62 32 LEU B O 1
ATOM 1605 N N . LEU B 1 33 ? -12.367 -22.922 -0.603 1 97 33 LEU B N 1
ATOM 1606 C CA . LEU B 1 33 ? -12.883 -21.797 -1.381 1 97 33 LEU B CA 1
ATOM 1607 C C . LEU B 1 33 ? -11.875 -21.359 -2.439 1 97 33 LEU B C 1
ATOM 1609 O O . LEU B 1 33 ? -12.258 -21 -3.555 1 97 33 LEU B O 1
ATOM 1613 N N . PHE B 1 34 ? -10.586 -21.328 -2.133 1 97.69 34 PHE B N 1
ATOM 1614 C CA . PHE B 1 34 ? -9.555 -20.906 -3.072 1 97.69 34 PHE B CA 1
ATOM 1615 C C . PHE B 1 34 ? -9.508 -21.828 -4.281 1 97.69 34 PHE B C 1
ATOM 1617 O O . PHE B 1 34 ? -9.172 -21.406 -5.387 1 97.69 34 PHE B O 1
ATOM 1624 N N . LYS B 1 35 ? -9.82 -23.078 -4.102 1 96.94 35 LYS B N 1
ATOM 1625 C CA . LYS B 1 35 ? -9.859 -24.016 -5.223 1 96.94 35 LYS B CA 1
ATOM 1626 C C .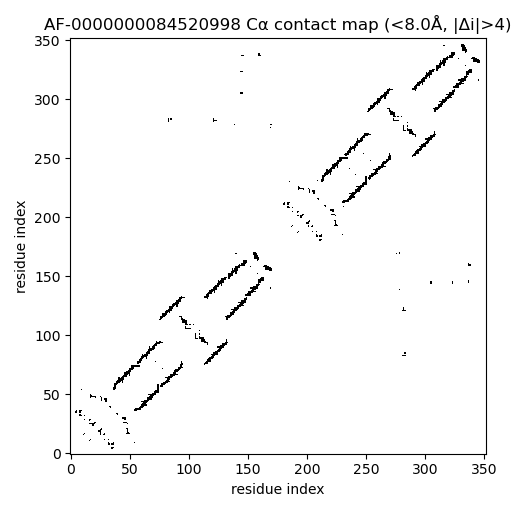 LYS B 1 35 ? -10.922 -23.609 -6.238 1 96.94 35 LYS B C 1
ATOM 1628 O O . LYS B 1 35 ? -10.797 -23.906 -7.43 1 96.94 35 LYS B O 1
ATOM 1633 N N . CYS B 1 36 ? -11.938 -22.891 -5.734 1 97.5 36 CYS B N 1
ATOM 1634 C CA . CYS B 1 36 ? -13.008 -22.438 -6.613 1 97.5 36 CYS B CA 1
ATOM 1635 C C . CYS B 1 36 ? -12.734 -21.031 -7.125 1 97.5 36 CYS B C 1
ATOM 1637 O O . CYS B 1 36 ? -13.344 -20.594 -8.102 1 97.5 36 CYS B O 1
ATOM 1639 N N . ILE B 1 37 ? -11.836 -20.344 -6.516 1 97.31 37 ILE B N 1
ATOM 1640 C CA . ILE B 1 37 ? -11.648 -18.922 -6.797 1 97.31 37 ILE B CA 1
ATOM 1641 C C . ILE B 1 37 ? -10.414 -18.734 -7.68 1 97.31 37 ILE B C 1
ATOM 1643 O O . ILE B 1 37 ? -10.469 -18.031 -8.688 1 97.31 37 ILE B O 1
ATOM 1647 N N . ALA B 1 38 ? -9.344 -19.344 -7.316 1 98.06 38 ALA B N 1
ATOM 1648 C CA . ALA B 1 38 ? -8.086 -19.188 -8.031 1 98.06 38 ALA B CA 1
ATOM 1649 C C . ALA B 1 38 ? -8.031 -20.109 -9.25 1 98.06 38 ALA B C 1
ATOM 1651 O O . ALA B 1 38 ? -8.828 -21.047 -9.367 1 98.06 38 ALA B O 1
ATOM 1652 N N . ASP B 1 39 ? -7.133 -19.797 -10.109 1 98.19 39 ASP B N 1
ATOM 1653 C CA . ASP B 1 39 ? -7.012 -20.594 -11.328 1 98.19 39 ASP B CA 1
ATOM 1654 C C . ASP B 1 39 ? -6.484 -21.984 -11.016 1 98.19 39 ASP B C 1
ATOM 1656 O O . ASP B 1 39 ? -6.949 -22.969 -11.586 1 98.19 39 ASP B O 1
ATOM 1660 N N . ARG B 1 40 ? -5.52 -22.031 -10.18 1 98.38 40 ARG B N 1
ATOM 1661 C CA . ARG B 1 40 ? -4.965 -23.312 -9.766 1 98.38 40 ARG B CA 1
ATOM 1662 C C . ARG B 1 40 ? -4.43 -23.25 -8.336 1 98.38 40 ARG B C 1
ATOM 1664 O O . ARG B 1 40 ? -3.701 -22.312 -7.988 1 98.38 40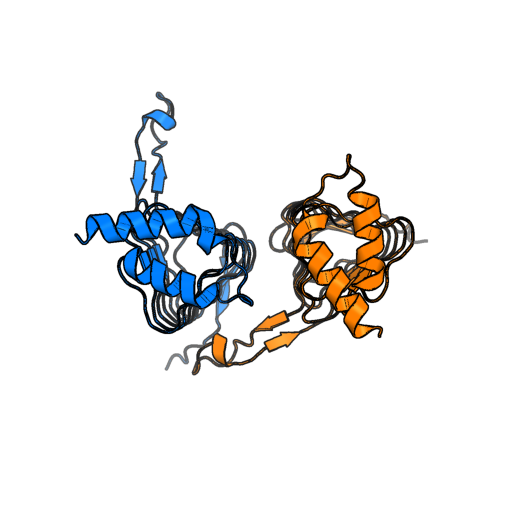 ARG B O 1
ATOM 1671 N N . VAL B 1 41 ? -4.793 -24.25 -7.582 1 98.38 41 VAL B N 1
ATOM 1672 C CA . VAL B 1 41 ? -4.312 -24.391 -6.211 1 98.38 41 VAL B CA 1
ATOM 1673 C C . VAL B 1 41 ? -3.807 -25.812 -5.977 1 98.38 41 VAL B C 1
ATOM 1675 O O . VAL B 1 41 ? -4.539 -26.781 -6.188 1 98.38 41 VAL B O 1
ATOM 1678 N N . GLY B 1 42 ? -2.537 -25.875 -5.582 1 98.12 42 GLY B N 1
ATOM 1679 C CA . GLY B 1 42 ? -1.927 -27.172 -5.332 1 98.12 42 GLY B CA 1
ATOM 1680 C C . GLY B 1 42 ? -2.432 -27.828 -4.066 1 98.12 42 GLY B C 1
ATOM 1681 O O . GLY B 1 42 ? -3.438 -27.406 -3.494 1 98.12 42 GLY B O 1
ATOM 1682 N N . THR B 1 43 ? -1.721 -28.891 -3.625 1 97.5 43 THR B N 1
ATOM 1683 C CA . THR B 1 43 ? -2.064 -29.625 -2.418 1 97.5 43 THR B CA 1
ATOM 1684 C C . THR B 1 43 ? -1.428 -28.984 -1.188 1 97.5 43 THR B C 1
ATOM 1686 O O . THR B 1 43 ? -0.331 -28.438 -1.27 1 97.5 43 THR B O 1
ATOM 1689 N N . ASN B 1 44 ? -2.18 -29.031 -0.086 1 96.88 44 ASN B N 1
ATOM 1690 C CA . ASN B 1 44 ? -1.687 -28.594 1.214 1 96.88 44 ASN B CA 1
ATOM 1691 C C . ASN B 1 44 ? -1.266 -27.125 1.184 1 96.88 44 ASN B C 1
ATOM 1693 O O . ASN B 1 44 ? -0.192 -26.766 1.675 1 96.88 44 ASN B O 1
ATOM 1697 N N . VAL B 1 45 ? -2 -26.359 0.536 1 97.44 45 VAL B N 1
ATOM 1698 C CA . VAL B 1 45 ? -1.777 -24.922 0.484 1 97.44 45 VAL B CA 1
ATOM 1699 C C . VAL B 1 45 ? -2.352 -24.266 1.738 1 97.44 45 VAL B C 1
ATOM 1701 O O . VAL B 1 45 ? -3.439 -24.625 2.191 1 97.44 45 VAL B O 1
ATOM 1704 N N . ASN B 1 46 ? -1.597 -23.297 2.271 1 96.44 46 ASN B N 1
ATOM 1705 C CA . ASN B 1 46 ? -1.99 -22.641 3.514 1 96.44 46 ASN B CA 1
ATOM 1706 C C . ASN B 1 46 ? -2.316 -21.156 3.289 1 96.44 46 ASN B C 1
ATOM 1708 O O . ASN B 1 46 ? -1.415 -20.312 3.256 1 96.44 46 ASN B O 1
ATOM 1712 N N . ILE B 1 47 ? -3.549 -20.797 3.25 1 97.25 47 ILE B N 1
ATOM 1713 C CA . ILE B 1 47 ? -3.994 -19.422 3.127 1 97.25 47 ILE B CA 1
ATOM 1714 C C . ILE B 1 47 ? -4.398 -18.875 4.5 1 97.25 47 ILE B C 1
ATOM 1716 O O . ILE B 1 47 ? -5.379 -19.344 5.086 1 97.25 47 ILE B O 1
ATOM 1720 N N . LEU B 1 48 ? -3.656 -17.875 4.949 1 96.19 48 LEU B N 1
ATOM 1721 C CA . LEU B 1 48 ? -3.938 -17.328 6.27 1 96.19 48 LEU B CA 1
ATOM 1722 C C . LEU B 1 48 ? -5.012 -16.25 6.191 1 96.19 48 LEU B C 1
ATOM 1724 O O . LEU B 1 48 ? -5.449 -15.883 5.098 1 96.19 48 LEU B O 1
ATOM 1728 N N . PRO B 1 49 ? -5.484 -15.789 7.305 1 96.12 49 PRO B N 1
ATOM 1729 C CA . PRO B 1 49 ? -6.637 -14.875 7.32 1 96.12 49 PRO B CA 1
ATOM 1730 C C . PRO B 1 49 ? -6.352 -13.555 6.605 1 96.12 49 PRO B C 1
ATOM 1732 O O . PRO B 1 49 ? -5.215 -13.078 6.613 1 96.12 49 PRO B O 1
ATOM 1735 N N . ASN B 1 50 ? -7.355 -12.938 5.969 1 96.06 50 ASN B N 1
ATOM 1736 C CA . ASN B 1 50 ? -7.441 -11.578 5.453 1 96.06 50 ASN B CA 1
ATOM 1737 C C . ASN B 1 50 ? -6.48 -11.359 4.285 1 96.06 50 ASN B C 1
ATOM 1739 O O . ASN B 1 50 ? -5.84 -10.312 4.188 1 96.06 50 ASN B O 1
ATOM 1743 N N . VAL B 1 51 ? -6.34 -12.406 3.541 1 97.5 51 VAL B N 1
ATOM 1744 C CA . VAL B 1 51 ? -5.621 -12.266 2.281 1 97.5 51 VAL B CA 1
ATOM 1745 C C . VAL B 1 51 ? -6.551 -11.688 1.216 1 97.5 51 VAL B C 1
ATOM 1747 O O . VAL B 1 51 ? -7.664 -12.18 1.021 1 97.5 51 VAL B O 1
ATOM 1750 N N . HIS B 1 52 ? -6.094 -10.617 0.579 1 97.31 52 HIS B N 1
ATOM 1751 C CA . HIS B 1 52 ? -6.883 -9.953 -0.453 1 97.31 52 HIS B CA 1
ATOM 1752 C C . HIS B 1 52 ? -6.398 -10.328 -1.848 1 97.31 52 HIS B C 1
ATOM 1754 O O . HIS B 1 52 ? -5.23 -10.117 -2.184 1 97.31 52 HIS B O 1
ATOM 1760 N N . ILE B 1 53 ? -7.359 -10.828 -2.754 1 97.5 53 ILE B N 1
ATOM 1761 C CA . ILE B 1 53 ? -6.938 -11.344 -4.051 1 97.5 53 ILE B CA 1
ATOM 1762 C C . ILE B 1 53 ? -7.895 -10.852 -5.137 1 97.5 53 ILE B C 1
ATOM 1764 O O . ILE B 1 53 ? -8.023 -11.477 -6.191 1 97.5 53 ILE B O 1
ATOM 1768 N N . GLY B 1 54 ? -8.594 -9.797 -4.84 1 94.62 54 GLY B N 1
ATOM 1769 C CA . GLY B 1 54 ? -9.586 -9.383 -5.82 1 94.62 54 GLY B CA 1
ATOM 1770 C C . GLY B 1 54 ? -10.516 -10.508 -6.23 1 94.62 54 GLY B C 1
ATOM 1771 O O . GLY B 1 54 ? -11.141 -11.148 -5.383 1 94.62 54 GLY B O 1
ATOM 1772 N N . LYS B 1 55 ? -10.586 -10.859 -7.516 1 95.5 55 LYS B N 1
ATOM 1773 C CA . LYS B 1 55 ? -11.438 -11.938 -7.996 1 95.5 55 LYS B CA 1
ATOM 1774 C C . LYS B 1 55 ? -10.703 -13.281 -7.961 1 95.5 55 LYS B C 1
ATOM 1776 O O . LYS B 1 55 ? -11.305 -14.328 -8.195 1 95.5 55 LYS B O 1
ATOM 1781 N N . GLY B 1 56 ? -9.469 -13.211 -7.789 1 96.81 56 GLY B N 1
ATOM 1782 C CA . GLY B 1 56 ? -8.672 -14.414 -7.605 1 96.81 56 GLY B CA 1
ATOM 1783 C C . GLY B 1 56 ? -8.305 -15.094 -8.914 1 96.81 56 GLY B C 1
ATOM 1784 O O . GLY B 1 56 ? -7.516 -16.031 -8.93 1 96.81 56 GLY B O 1
ATOM 1785 N N . LYS B 1 57 ? -8.891 -14.555 -9.922 1 96.44 57 LYS B N 1
ATOM 1786 C CA . LYS B 1 57 ? -8.539 -15.094 -11.234 1 96.44 57 LYS B CA 1
ATOM 1787 C C . LYS B 1 57 ? -7.078 -14.789 -11.57 1 96.44 57 LYS B C 1
ATOM 1789 O O . LYS B 1 57 ? -6.547 -13.75 -11.18 1 96.44 57 LYS B O 1
ATOM 1794 N N . LYS B 1 58 ? -6.367 -15.703 -12.25 1 98.06 58 LYS B N 1
ATOM 1795 C CA . LYS B 1 58 ? -4.988 -15.57 -12.711 1 98.06 58 LYS B CA 1
ATOM 1796 C C . LYS B 1 58 ? -4 -15.914 -11.602 1 98.06 58 LYS B C 1
ATOM 1798 O O . LYS B 1 58 ? -2.799 -15.68 -11.734 1 98.06 58 LYS B O 1
ATOM 1803 N N . LEU B 1 59 ? -4.5 -16.391 -10.516 1 98.69 59 LEU B N 1
ATOM 1804 C CA . LEU B 1 59 ? -3.646 -16.812 -9.414 1 98.69 59 LEU B CA 1
ATOM 1805 C C . LEU B 1 59 ? -3.359 -18.297 -9.477 1 98.69 59 LEU B C 1
ATOM 1807 O O . LEU B 1 59 ? -4.281 -19.109 -9.617 1 98.69 59 LEU B O 1
ATOM 1811 N N . VAL B 1 60 ? -2.113 -18.656 -9.461 1 98.88 60 VAL B N 1
ATOM 1812 C CA . VAL B 1 60 ? -1.67 -20.047 -9.383 1 98.88 60 VAL B CA 1
ATOM 1813 C C . VAL B 1 60 ? -0.803 -20.25 -8.141 1 98.88 60 VAL B C 1
ATOM 1815 O O . VAL B 1 60 ? 0.163 -19.516 -7.926 1 98.88 60 VAL B O 1
ATOM 1818 N N . ILE B 1 61 ? -1.15 -21.219 -7.305 1 98.81 61 ILE B N 1
ATOM 1819 C CA . ILE B 1 61 ? -0.393 -21.531 -6.102 1 98.81 61 ILE B CA 1
ATOM 1820 C C . ILE B 1 61 ? 0.025 -23 -6.133 1 98.81 61 ILE B C 1
ATOM 1822 O O . ILE B 1 61 ? -0.82 -23.891 -6.25 1 98.81 61 ILE B O 1
ATOM 1826 N N . GLY B 1 62 ? 1.333 -23.25 -5.996 1 98.81 62 GLY B N 1
ATOM 1827 C CA . GLY B 1 62 ? 1.872 -24.609 -6.027 1 98.81 62 GLY B CA 1
ATOM 1828 C C . GLY B 1 62 ? 1.65 -25.375 -4.734 1 98.81 62 GLY B C 1
ATOM 1829 O O . GLY B 1 62 ? 1.062 -24.844 -3.789 1 98.81 62 GLY B O 1
ATOM 1830 N N . ASN B 1 63 ? 2.197 -26.609 -4.695 1 98.75 63 ASN B N 1
ATOM 1831 C CA . ASN B 1 63 ? 2.035 -27.516 -3.555 1 98.75 63 ASN B CA 1
ATOM 1832 C C . ASN B 1 63 ? 2.811 -27.016 -2.338 1 98.75 63 ASN B C 1
ATOM 1834 O O . ASN B 1 63 ? 3.93 -26.516 -2.471 1 98.75 63 ASN B O 1
ATOM 1838 N N . HIS B 1 64 ? 2.131 -27.094 -1.135 1 98.44 64 HIS B N 1
ATOM 1839 C CA . HIS B 1 64 ? 2.766 -26.844 0.152 1 98.44 64 HIS B CA 1
ATOM 1840 C C . HIS B 1 64 ? 3.197 -25.375 0.271 1 98.44 64 HIS B C 1
ATOM 1842 O O . HIS B 1 64 ? 4.133 -25.062 1.01 1 98.44 64 HIS B O 1
ATOM 1848 N N . SER B 1 65 ? 2.648 -24.562 -0.546 1 98.69 65 SER B N 1
ATOM 1849 C CA . SER B 1 65 ? 2.912 -23.141 -0.477 1 98.69 65 SER B CA 1
ATOM 1850 C C . SER B 1 65 ? 1.856 -22.422 0.357 1 98.69 65 SER B C 1
ATOM 1852 O O . SER B 1 65 ? 0.803 -22.984 0.655 1 98.69 65 SER B O 1
ATOM 1854 N N . GLY B 1 66 ? 2.227 -21.156 0.783 1 98 66 GLY B N 1
ATOM 1855 C CA . GLY B 1 66 ? 1.302 -20.422 1.629 1 98 66 GLY B CA 1
ATOM 1856 C C . GLY B 1 66 ? 1.388 -18.922 1.439 1 98 66 GLY B C 1
ATOM 1857 O O . GLY B 1 66 ? 2.385 -18.406 0.927 1 98 66 GLY B O 1
ATOM 1858 N N . ILE B 1 67 ? 0.316 -18.234 1.835 1 98.12 67 ILE B N 1
ATOM 1859 C CA . ILE B 1 67 ? 0.231 -16.781 1.83 1 98.12 67 ILE B CA 1
ATOM 1860 C C . ILE B 1 67 ? -0.07 -16.281 3.24 1 98.12 67 ILE B C 1
ATOM 1862 O O . ILE B 1 67 ? -1.064 -16.672 3.85 1 98.12 67 ILE B O 1
ATOM 1866 N N . GLY B 1 68 ? 0.738 -15.367 3.686 1 97.69 68 GLY B N 1
ATOM 1867 C CA . GLY B 1 68 ? 0.666 -14.891 5.059 1 97.69 68 GLY B CA 1
ATOM 1868 C C . GLY B 1 68 ? -0.534 -14 5.316 1 97.69 68 GLY B C 1
ATOM 1869 O O . GLY B 1 68 ? -1.162 -13.508 4.379 1 97.69 68 GLY B O 1
ATOM 1870 N N . VAL B 1 69 ? -0.713 -13.758 6.59 1 97.44 69 VAL B N 1
ATOM 1871 C CA . VAL B 1 69 ? -1.887 -13.031 7.062 1 97.44 69 VAL B CA 1
ATOM 1872 C C . VAL B 1 69 ? -1.863 -11.602 6.523 1 97.44 69 VAL B C 1
ATOM 1874 O O . VAL B 1 69 ? -0.8 -10.984 6.434 1 97.44 69 VAL B O 1
ATOM 1877 N N . ASN B 1 70 ? -3.014 -11.062 6.094 1 97.31 70 ASN B N 1
ATOM 1878 C CA . ASN B 1 70 ? -3.232 -9.672 5.707 1 97.31 70 ASN B CA 1
ATOM 1879 C C . ASN B 1 70 ? -2.453 -9.312 4.449 1 97.31 70 ASN B C 1
ATOM 1881 O O . ASN B 1 70 ? -2.186 -8.133 4.195 1 97.31 70 ASN B O 1
ATOM 1885 N N . SER B 1 71 ? -2.082 -10.289 3.693 1 98.5 71 SER B N 1
ATOM 1886 C CA . SER B 1 71 ? -1.373 -10.016 2.447 1 98.5 71 SER B CA 1
ATOM 1887 C C . SER B 1 71 ? -2.334 -9.586 1.346 1 98.5 71 SER B C 1
ATOM 1889 O O . SER B 1 71 ? -3.539 -9.828 1.434 1 98.5 71 SER B O 1
ATOM 1891 N N . ARG B 1 72 ? -1.76 -8.852 0.373 1 98.62 72 ARG B N 1
ATOM 1892 C CA . ARG B 1 72 ? -2.533 -8.336 -0.754 1 98.62 72 ARG B CA 1
ATOM 1893 C C . ARG B 1 72 ? -1.874 -8.703 -2.08 1 98.62 72 ARG B C 1
ATOM 1895 O O . ARG B 1 72 ? -0.719 -8.344 -2.324 1 98.62 72 ARG B O 1
ATOM 1902 N N . LEU B 1 73 ? -2.633 -9.383 -2.941 1 98.69 73 LEU B N 1
ATOM 1903 C CA . LEU B 1 73 ? -2.182 -9.734 -4.285 1 98.69 73 LEU B CA 1
ATOM 1904 C C . LEU B 1 73 ? -3.02 -9.023 -5.34 1 98.69 73 LEU B C 1
ATOM 1906 O O . LEU B 1 73 ? -4.211 -9.312 -5.496 1 98.69 73 LEU B O 1
ATOM 1910 N N . ASP B 1 74 ? -2.398 -8.094 -5.969 1 98.06 74 ASP B N 1
ATOM 1911 C CA . ASP B 1 74 ? -3.035 -7.406 -7.09 1 98.06 74 ASP B CA 1
ATOM 1912 C C . ASP B 1 74 ? -2.977 -8.258 -8.359 1 98.06 74 ASP B C 1
ATOM 1914 O O . ASP B 1 74 ? -1.919 -8.383 -8.977 1 98.06 74 ASP B O 1
ATOM 1918 N N . LEU B 1 75 ? -4.105 -8.742 -8.82 1 98.31 75 LEU B N 1
ATOM 1919 C CA . LEU B 1 75 ? -4.164 -9.695 -9.922 1 98.31 75 LEU B CA 1
ATOM 1920 C C . LEU B 1 75 ? -4.641 -9.023 -11.203 1 98.31 75 LEU B C 1
ATOM 1922 O O . LEU B 1 75 ? -5.441 -9.594 -11.953 1 98.31 75 LEU B O 1
ATOM 1926 N N . THR B 1 76 ? -4.184 -7.797 -11.352 1 97.62 76 THR B N 1
ATOM 1927 C CA . THR B 1 76 ? -4.383 -7.168 -12.648 1 97.62 76 THR B CA 1
ATOM 1928 C C . THR B 1 76 ? -3.75 -8 -13.758 1 97.62 76 THR B C 1
ATOM 1930 O O . THR B 1 76 ? -4.25 -8.031 -14.883 1 97.62 76 THR B O 1
ATOM 1933 N N . ASN B 1 77 ? -2.678 -8.633 -13.477 1 98.31 77 ASN B N 1
ATOM 1934 C CA . ASN B 1 77 ? -2.033 -9.695 -14.242 1 98.31 77 ASN B CA 1
ATOM 1935 C C . ASN B 1 77 ? -1.815 -10.945 -13.383 1 98.31 77 ASN B C 1
ATOM 1937 O O . ASN B 1 77 ? -2.236 -10.984 -12.227 1 98.31 77 ASN B O 1
ATOM 1941 N N . SER B 1 78 ? -1.185 -11.945 -13.961 1 98.75 78 SER B N 1
ATOM 1942 C CA . SER B 1 78 ? -1.062 -13.227 -13.273 1 98.75 78 SER B CA 1
ATOM 1943 C C . SER B 1 78 ? 0.023 -13.18 -12.203 1 98.75 78 SER B C 1
ATOM 1945 O O . SER B 1 78 ? 1.027 -12.477 -12.359 1 98.75 78 SER B O 1
ATOM 1947 N N . ILE B 1 79 ? -0.238 -13.852 -11.125 1 98.88 79 ILE B N 1
ATOM 1948 C CA . ILE B 1 79 ? 0.742 -14.164 -10.094 1 98.88 79 ILE B CA 1
ATOM 1949 C C . ILE B 1 79 ? 0.858 -15.68 -9.93 1 98.88 79 ILE B C 1
ATOM 1951 O O . ILE B 1 79 ? -0.148 -16.359 -9.742 1 98.88 79 ILE B O 1
ATOM 1955 N N . THR B 1 80 ? 2.059 -16.203 -10.047 1 98.94 80 THR B N 1
ATOM 1956 C CA . THR B 1 80 ? 2.326 -17.625 -9.867 1 98.94 80 THR B CA 1
ATOM 1957 C C . THR B 1 80 ? 3.293 -17.844 -8.703 1 98.94 80 THR B C 1
ATOM 1959 O O . THR B 1 80 ? 4.387 -17.281 -8.68 1 98.94 80 THR B O 1
ATOM 1962 N N . LEU B 1 81 ? 2.9 -18.609 -7.754 1 98.88 81 LEU B N 1
ATOM 1963 C CA . LEU B 1 81 ? 3.766 -19.141 -6.711 1 98.88 81 LEU B CA 1
ATOM 1964 C C . LEU B 1 81 ? 4.074 -20.609 -6.973 1 98.88 81 LEU B C 1
ATOM 1966 O O . LEU B 1 81 ? 3.16 -21.422 -7.145 1 98.88 81 LEU B O 1
ATOM 1970 N N . GLY B 1 82 ? 5.352 -20.953 -6.98 1 98.88 82 GLY B N 1
ATOM 1971 C CA . GLY B 1 82 ? 5.746 -22.359 -7.129 1 98.88 82 GLY B CA 1
ATOM 1972 C C . GLY B 1 82 ? 5.449 -23.188 -5.898 1 98.88 82 GLY B C 1
ATOM 1973 O O . GLY B 1 82 ? 4.539 -22.875 -5.125 1 98.88 82 GLY B O 1
ATOM 1974 N N . ASP B 1 83 ? 6.203 -24.312 -5.719 1 98.88 83 ASP B N 1
ATOM 1975 C CA . ASP B 1 83 ? 6.039 -25.234 -4.598 1 98.88 83 ASP B CA 1
ATOM 1976 C C . ASP B 1 83 ? 6.895 -24.812 -3.406 1 98.88 83 ASP B C 1
ATOM 1978 O O . ASP B 1 83 ? 8 -24.297 -3.582 1 98.88 83 ASP B O 1
ATOM 1982 N N . ASN B 1 84 ? 6.324 -25 -2.172 1 98.75 84 ASN B N 1
ATOM 1983 C CA . ASN B 1 84 ? 7.066 -24.812 -0.93 1 98.75 84 ASN B CA 1
ATOM 1984 C C . ASN B 1 84 ? 7.488 -23.359 -0.741 1 98.75 84 ASN B C 1
ATOM 1986 O O . ASN B 1 84 ? 8.617 -23.078 -0.34 1 98.75 84 ASN B O 1
ATOM 1990 N N . VAL B 1 85 ? 6.625 -22.484 -1.119 1 98.88 85 VAL B N 1
ATOM 1991 C CA . VAL B 1 85 ? 6.855 -21.062 -0.901 1 98.88 85 VAL B CA 1
ATOM 1992 C C . VAL B 1 85 ? 6.285 -20.641 0.453 1 98.88 85 VAL B C 1
ATOM 1994 O O . VAL B 1 85 ? 5.129 -20.953 0.766 1 98.88 85 VAL B O 1
ATOM 1997 N N . MET B 1 86 ? 7.066 -19.953 1.259 1 98.69 86 MET B N 1
ATOM 1998 C CA . MET B 1 86 ? 6.641 -19.391 2.539 1 98.69 86 MET B CA 1
ATOM 1999 C C . MET B 1 86 ? 6.574 -17.859 2.469 1 98.69 86 MET B C 1
ATOM 2001 O O . MET B 1 86 ? 7.523 -17.219 2.027 1 98.69 86 MET B O 1
ATOM 2005 N N . THR B 1 87 ? 5.457 -17.344 2.854 1 98.44 87 THR B N 1
ATOM 2006 C CA . THR B 1 87 ? 5.328 -15.883 2.902 1 98.44 87 THR B CA 1
ATOM 2007 C C . THR B 1 87 ? 5 -15.422 4.316 1 98.44 87 THR B C 1
ATOM 2009 O O . THR B 1 87 ? 4.113 -15.977 4.973 1 98.44 87 THR B O 1
ATOM 2012 N N . GLY B 1 88 ? 5.746 -14.422 4.832 1 98.12 88 GLY B N 1
ATOM 2013 C CA . GLY B 1 88 ? 5.395 -13.773 6.086 1 98.12 88 GLY B CA 1
ATOM 2014 C C . GLY B 1 88 ? 4.125 -12.945 6 1 98.12 88 GLY B C 1
ATOM 2015 O O . GLY B 1 88 ? 3.438 -12.961 4.973 1 98.12 88 GLY B O 1
ATOM 2016 N N . PRO B 1 89 ? 3.793 -12.289 7.137 1 98.44 89 PRO B N 1
ATOM 2017 C CA . PRO B 1 89 ? 2.576 -11.469 7.148 1 98.44 89 PRO B CA 1
ATOM 2018 C C . PRO B 1 89 ? 2.719 -10.188 6.336 1 98.44 89 PRO B C 1
ATOM 2020 O O . PRO B 1 89 ? 3.824 -9.656 6.207 1 98.44 89 PRO B O 1
ATOM 2023 N N . GLU B 1 90 ? 1.543 -9.711 5.746 1 98.62 90 GLU B N 1
ATOM 2024 C CA . GLU B 1 90 ? 1.374 -8.383 5.172 1 98.62 90 GLU B CA 1
ATOM 2025 C C . GLU B 1 90 ? 2.293 -8.18 3.971 1 98.62 90 GLU B C 1
ATOM 2027 O O . GLU B 1 90 ? 2.871 -7.102 3.799 1 98.62 90 GLU B O 1
ATOM 2032 N N . VAL B 1 91 ? 2.475 -9.227 3.189 1 98.88 91 VAL B N 1
ATOM 2033 C CA . VAL B 1 91 ? 3.174 -9.125 1.913 1 98.88 91 VAL B CA 1
ATOM 2034 C C . VAL B 1 91 ? 2.242 -8.531 0.857 1 98.88 91 VAL B C 1
ATOM 2036 O O . VAL B 1 91 ? 1.052 -8.852 0.822 1 98.88 91 VAL B O 1
ATOM 2039 N N . MET B 1 92 ? 2.799 -7.625 0.001 1 98.94 92 MET B N 1
ATOM 2040 C CA . MET B 1 92 ? 2.049 -7.086 -1.129 1 98.94 92 MET B CA 1
ATOM 2041 C C . MET B 1 92 ? 2.734 -7.426 -2.449 1 98.94 92 MET B C 1
ATOM 2043 O O . MET B 1 92 ? 3.941 -7.223 -2.596 1 98.94 92 MET B O 1
ATOM 2047 N N . ILE B 1 93 ? 1.983 -7.973 -3.389 1 98.94 93 ILE B N 1
ATOM 2048 C CA . ILE B 1 93 ? 2.459 -8.227 -4.742 1 98.94 93 ILE B CA 1
ATOM 2049 C C . ILE B 1 93 ? 1.603 -7.461 -5.746 1 98.94 93 ILE B C 1
ATOM 2051 O O . ILE B 1 93 ? 0.383 -7.641 -5.797 1 98.94 93 ILE B O 1
ATOM 2055 N N . PHE B 1 94 ? 2.225 -6.625 -6.516 1 98.75 94 PHE B N 1
ATOM 2056 C CA . PHE B 1 94 ? 1.53 -5.844 -7.531 1 98.75 94 PHE B CA 1
ATOM 2057 C C . PHE B 1 94 ? 1.894 -6.328 -8.93 1 98.75 94 PHE B C 1
ATOM 2059 O O . PHE B 1 94 ? 3.031 -6.734 -9.172 1 98.75 94 PHE B O 1
ATOM 2066 N N . THR B 1 95 ? 0.872 -6.227 -9.898 1 98.69 95 THR B N 1
ATOM 2067 C CA . THR B 1 95 ? 1.15 -6.59 -11.289 1 98.69 95 THR B CA 1
ATOM 2068 C C . THR B 1 95 ? 0.821 -5.434 -12.227 1 98.69 95 THR B C 1
ATOM 2070 O O . THR B 1 95 ? 1.163 -5.469 -13.414 1 98.69 95 THR B O 1
ATOM 2073 N N . GLY B 1 96 ? 0.143 -4.438 -11.703 1 97.44 96 GLY B N 1
ATOM 2074 C CA . GLY B 1 96 ? -0.221 -3.295 -12.531 1 97.44 96 GLY B CA 1
ATOM 2075 C C . GLY B 1 96 ? 0.592 -2.053 -12.219 1 97.44 96 GLY B C 1
ATOM 2076 O O . GLY B 1 96 ? 1.087 -1.89 -11.102 1 97.44 96 GLY B O 1
ATOM 2077 N N . VAL B 1 97 ? 0.705 -1.186 -13.227 1 94.81 97 VAL B N 1
ATOM 2078 C CA . VAL B 1 97 ? 1.392 0.092 -13.062 1 94.81 97 VAL B CA 1
ATOM 2079 C C . VAL B 1 97 ? 0.757 1.138 -13.977 1 94.81 97 VAL B C 1
ATOM 2081 O O . VAL B 1 97 ? 0.461 0.857 -15.141 1 94.81 97 VAL B O 1
ATOM 2084 N N . HIS B 1 98 ? 0.551 2.293 -13.391 1 95.12 98 HIS B N 1
ATOM 2085 C CA . HIS B 1 98 ? 0.038 3.398 -14.195 1 95.12 98 HIS B CA 1
ATOM 2086 C C . HIS B 1 98 ? 1.111 3.947 -15.125 1 95.12 98 HIS B C 1
ATOM 2088 O O . HIS B 1 98 ? 2.283 4.027 -14.75 1 95.12 98 HIS B O 1
ATOM 2094 N N . HIS B 1 99 ? 0.632 4.387 -16.344 1 95 99 HIS B N 1
ATOM 2095 C CA . HIS B 1 99 ? 1.526 5.172 -17.188 1 95 99 HIS B CA 1
ATOM 2096 C C . HIS B 1 99 ? 1.762 6.559 -16.594 1 95 99 HIS B C 1
ATOM 2098 O O . HIS B 1 99 ? 0.872 7.125 -15.961 1 95 99 HIS B O 1
ATOM 2104 N N . TYR B 1 100 ? 2.994 7.113 -16.844 1 94.44 100 TYR B N 1
ATOM 2105 C CA . TYR B 1 100 ? 3.25 8.398 -16.203 1 94.44 100 TYR B CA 1
ATOM 2106 C C . TYR B 1 100 ? 4.164 9.258 -17.078 1 94.44 100 TYR B C 1
ATOM 2108 O O . TYR B 1 100 ? 4.582 10.344 -16.656 1 94.44 100 TYR B O 1
ATOM 2116 N N . LYS B 1 101 ? 4.457 8.922 -18.25 1 92.31 101 LYS B N 1
ATOM 2117 C CA . LYS B 1 101 ? 5.492 9.578 -19.031 1 92.31 101 LYS B CA 1
ATOM 2118 C C . LYS B 1 101 ? 5.004 10.914 -19.594 1 92.31 101 LYS B C 1
ATOM 2120 O O . 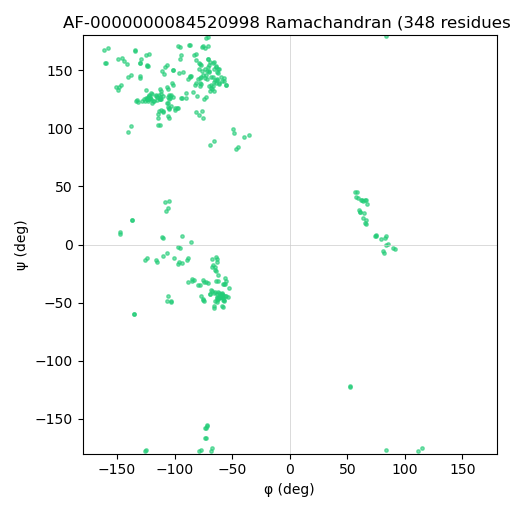LYS B 1 101 ? 5.785 11.859 -19.719 1 92.31 101 LYS B O 1
ATOM 2125 N N . ASP B 1 102 ? 3.748 10.945 -19.938 1 93.38 102 ASP B N 1
ATOM 2126 C CA . ASP B 1 102 ? 3.186 12.18 -20.484 1 93.38 102 ASP B CA 1
ATOM 2127 C C . ASP B 1 102 ? 2.939 13.211 -19.391 1 93.38 102 ASP B C 1
ATOM 2129 O O . ASP B 1 102 ? 2.012 13.07 -18.594 1 93.38 102 ASP B O 1
ATOM 2133 N N . THR B 1 103 ? 3.646 14.344 -19.406 1 93.62 103 THR B N 1
ATOM 2134 C CA . THR B 1 103 ? 3.533 15.312 -18.328 1 93.62 103 THR B CA 1
ATOM 2135 C C . THR B 1 103 ? 2.492 16.375 -18.656 1 93.62 103 THR B C 1
ATOM 2137 O O . THR B 1 103 ? 2.322 17.344 -17.922 1 93.62 103 THR B O 1
ATOM 2140 N N . THR B 1 104 ? 1.78 16.219 -19.688 1 92.75 104 THR B N 1
ATOM 2141 C CA . THR B 1 104 ? 0.808 17.219 -20.109 1 92.75 104 THR B CA 1
ATOM 2142 C C . THR B 1 104 ? -0.602 16.812 -19.688 1 92.75 104 THR B C 1
ATOM 2144 O O . THR B 1 104 ? -1.534 17.625 -19.766 1 92.75 104 THR B O 1
ATOM 2147 N N . ILE B 1 105 ? -0.765 15.641 -19.281 1 95.31 105 ILE B N 1
ATOM 2148 C CA . ILE B 1 105 ? -2.037 15.195 -18.719 1 95.31 105 ILE B CA 1
ATOM 2149 C C . ILE B 1 105 ? -1.795 14.492 -17.391 1 95.31 105 ILE B C 1
ATOM 2151 O O . ILE B 1 105 ? -0.722 13.93 -17.172 1 95.31 105 ILE B O 1
ATOM 2155 N N . PRO B 1 106 ? -2.836 14.477 -16.547 1 96.44 106 PRO B N 1
ATOM 2156 C CA . PRO B 1 106 ? -2.65 13.82 -15.25 1 96.44 106 PRO B CA 1
ATOM 2157 C C . PRO B 1 106 ? -2.279 12.344 -15.391 1 96.44 106 PRO B C 1
ATOM 2159 O O . PRO B 1 106 ? -2.789 11.656 -16.281 1 96.44 106 PRO B O 1
ATOM 2162 N N . MET B 1 107 ? -1.418 11.883 -14.477 1 96.75 107 MET B N 1
ATOM 2163 C CA . MET B 1 107 ? -0.997 10.484 -14.477 1 96.75 107 MET B CA 1
ATOM 2164 C C . MET B 1 107 ? -2.201 9.555 -14.391 1 96.75 107 MET B C 1
ATOM 2166 O O . MET B 1 107 ? -2.227 8.5 -15.039 1 96.75 107 MET B O 1
ATOM 2170 N N . SER B 1 108 ? -3.242 9.93 -13.688 1 95.88 108 SER B N 1
ATOM 2171 C CA . SER B 1 108 ? -4.438 9.117 -13.492 1 95.88 108 SER B CA 1
ATOM 2172 C C . SER B 1 108 ? -5.207 8.938 -14.789 1 95.88 108 SER B C 1
ATOM 2174 O O . SER B 1 108 ? -6.09 8.078 -14.883 1 95.88 108 SER B O 1
ATOM 2176 N N . GLN B 1 109 ? -4.867 9.688 -15.781 1 96.69 109 GLN B N 1
ATOM 2177 C CA . GLN B 1 109 ? -5.613 9.664 -17.031 1 96.69 109 GLN B CA 1
ATOM 2178 C C . GLN B 1 109 ? -4.785 9.039 -18.156 1 96.69 109 GLN B C 1
ATOM 2180 O O . GLN B 1 109 ? -5.188 9.062 -19.328 1 96.69 109 GLN B O 1
ATOM 2185 N N . GLN B 1 110 ? -3.65 8.508 -17.906 1 96.62 110 GLN B N 1
ATOM 2186 C CA . GLN B 1 110 ? -2.725 8.047 -18.922 1 96.62 110 GLN B CA 1
ATOM 2187 C C . GLN B 1 110 ? -2.891 6.551 -19.188 1 96.62 110 GLN B C 1
ATOM 2189 O O . GLN B 1 110 ? -2.242 5.996 -20.078 1 96.62 110 GLN B O 1
ATOM 2194 N N . GLY B 1 111 ? -3.752 5.879 -18.469 1 95.88 111 GLY B N 1
ATOM 2195 C CA . GLY B 1 111 ? -3.895 4.438 -18.625 1 95.88 111 GLY B CA 1
ATOM 2196 C C . GLY B 1 111 ? -2.873 3.645 -17.828 1 95.88 111 GLY B C 1
ATOM 2197 O O . GLY B 1 111 ? -2.168 4.199 -16.984 1 95.88 111 GLY B O 1
ATOM 2198 N N . SER B 1 112 ? -2.932 2.297 -18 1 96.06 112 SER B N 1
ATOM 2199 C CA . SER B 1 112 ? -2.068 1.405 -17.234 1 96.06 112 SER B CA 1
ATOM 2200 C C . SER B 1 112 ? -1.622 0.211 -18.062 1 96.06 112 SER B C 1
ATOM 2202 O O . SER B 1 112 ? -2.223 -0.085 -19.109 1 96.06 112 SER B O 1
ATOM 2204 N N . THR B 1 113 ? -0.56 -0.385 -17.672 1 96.75 113 THR B N 1
ATOM 2205 C CA . THR B 1 113 ? -0.103 -1.685 -18.156 1 96.75 113 THR B CA 1
ATOM 2206 C C . THR B 1 113 ? 0.111 -2.646 -16.984 1 96.75 113 THR B C 1
ATOM 2208 O O . THR B 1 113 ? 0.012 -2.252 -15.828 1 96.75 113 THR B O 1
ATOM 2211 N N . SER B 1 114 ? 0.181 -3.908 -17.312 1 98.12 114 SER B N 1
ATOM 2212 C CA . SER B 1 114 ? 0.418 -4.898 -16.266 1 98.12 114 SER B CA 1
ATOM 2213 C C . SER B 1 114 ? 1.413 -5.957 -16.719 1 98.12 114 SER B C 1
ATOM 2215 O O . SER B 1 114 ? 1.546 -6.215 -17.922 1 98.12 114 SER B O 1
ATOM 2217 N N . GLU B 1 115 ? 2.199 -6.438 -15.836 1 98.56 115 GLU B N 1
ATOM 2218 C CA . GLU B 1 115 ? 3.17 -7.508 -16.047 1 98.56 115 GLU B CA 1
ATOM 2219 C C . GLU B 1 115 ? 3.035 -8.586 -14.977 1 98.56 115 GLU B C 1
ATOM 2221 O O . GLU B 1 115 ? 2.768 -8.289 -13.812 1 98.56 115 GLU B O 1
ATOM 2226 N N . PRO B 1 116 ? 3.24 -9.828 -15.414 1 98.81 116 PRO B N 1
ATOM 2227 C CA . PRO B 1 116 ? 3.098 -10.914 -14.438 1 98.81 116 PRO B CA 1
ATOM 2228 C C . PRO B 1 116 ? 4.227 -10.93 -13.406 1 98.81 116 PRO B C 1
ATOM 2230 O O . PRO B 1 116 ? 5.312 -10.406 -13.664 1 98.81 116 PRO B O 1
ATOM 2233 N N . VAL B 1 117 ? 3.949 -11.469 -12.25 1 98.94 117 VAL B N 1
ATOM 2234 C CA . VAL B 1 117 ? 4.953 -11.781 -11.242 1 98.94 117 VAL B CA 1
ATOM 2235 C C . VAL B 1 117 ? 5.062 -13.289 -11.07 1 98.94 117 VAL B C 1
ATOM 2237 O O . VAL B 1 117 ? 4.051 -13.984 -10.977 1 98.94 117 VAL B O 1
ATOM 2240 N N . ARG B 1 118 ? 6.297 -13.797 -11.047 1 98.94 118 ARG B N 1
ATOM 2241 C CA . ARG B 1 118 ? 6.559 -15.227 -10.945 1 98.94 118 ARG B CA 1
ATOM 2242 C C . ARG B 1 118 ? 7.512 -15.523 -9.789 1 98.94 118 ARG B C 1
ATOM 2244 O O . ARG B 1 118 ? 8.617 -14.977 -9.734 1 98.94 118 ARG B O 1
ATOM 2251 N N . ILE B 1 119 ? 7.086 -16.391 -8.898 1 98.94 119 ILE B N 1
ATOM 2252 C CA . ILE B 1 119 ? 7.891 -16.828 -7.766 1 98.94 119 ILE B CA 1
ATOM 2253 C C . ILE B 1 119 ? 8.195 -18.312 -7.898 1 98.94 119 ILE B C 1
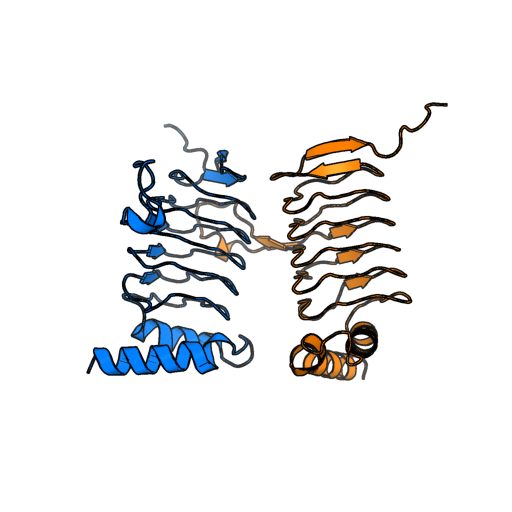ATOM 2255 O O . ILE B 1 119 ? 7.281 -19.141 -8.008 1 98.94 119 ILE B O 1
ATOM 2259 N N . GLY B 1 120 ? 9.445 -18.656 -7.879 1 98.81 120 GLY B N 1
ATOM 2260 C CA . GLY B 1 120 ? 9.875 -20.031 -8.062 1 98.81 120 GLY B CA 1
ATOM 2261 C C . GLY B 1 120 ? 9.562 -20.922 -6.875 1 98.81 120 GLY B C 1
ATOM 2262 O O . GLY B 1 120 ? 8.633 -20.656 -6.113 1 98.81 120 GLY B O 1
ATOM 2263 N N . ASN B 1 121 ? 10.328 -22.031 -6.734 1 98.81 121 ASN B N 1
ATOM 2264 C CA . ASN B 1 121 ? 10.133 -23.031 -5.691 1 98.81 121 ASN B CA 1
ATOM 2265 C C . ASN B 1 121 ? 11.047 -22.781 -4.492 1 98.81 121 ASN B C 1
ATOM 2267 O O . AS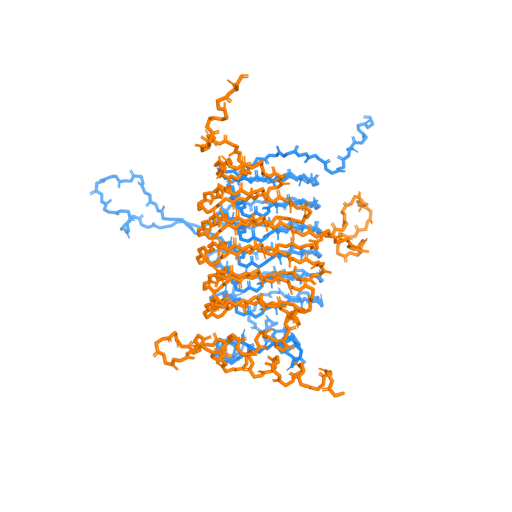N B 1 121 ? 12.148 -22.25 -4.648 1 98.81 121 ASN B O 1
ATOM 2271 N N . ASP B 1 122 ? 10.516 -23.141 -3.328 1 98.62 122 ASP B N 1
ATOM 2272 C CA . ASP B 1 122 ? 11.312 -23.094 -2.105 1 98.62 122 ASP B CA 1
ATOM 2273 C C . ASP B 1 122 ? 11.828 -21.688 -1.841 1 98.62 122 ASP B C 1
ATOM 2275 O O . ASP B 1 122 ? 13.016 -21.484 -1.603 1 98.62 122 ASP B O 1
ATOM 2279 N N . VAL B 1 123 ? 10.961 -20.781 -1.995 1 98.75 123 VAL B N 1
ATOM 2280 C CA . VAL B 1 123 ? 11.273 -19.375 -1.758 1 98.75 123 VAL B CA 1
ATOM 2281 C C . VAL B 1 123 ? 10.703 -18.938 -0.409 1 98.75 123 VAL B C 1
ATOM 2283 O O . VAL B 1 123 ? 9.57 -19.297 -0.062 1 98.75 123 VAL B O 1
ATOM 2286 N N . TRP B 1 124 ? 11.469 -18.156 0.336 1 98.75 124 TRP B N 1
ATOM 2287 C CA . TRP B 1 124 ? 11.023 -17.531 1.581 1 98.75 124 TRP B CA 1
ATOM 2288 C C . TRP B 1 124 ? 10.906 -16.031 1.428 1 98.75 124 TRP B C 1
ATOM 2290 O O . TRP B 1 124 ? 11.898 -15.336 1.193 1 98.75 124 TRP B O 1
ATOM 2300 N N . ILE B 1 125 ? 9.695 -15.539 1.553 1 98.88 125 ILE B N 1
ATOM 2301 C CA . ILE B 1 125 ? 9.406 -14.109 1.485 1 98.88 125 ILE B CA 1
ATOM 2302 C C . ILE B 1 125 ? 9.109 -13.57 2.885 1 98.88 125 ILE B C 1
ATOM 2304 O O . ILE B 1 125 ? 8.102 -13.938 3.492 1 98.88 125 ILE B O 1
ATOM 2308 N N . GLY B 1 126 ? 9.883 -12.664 3.367 1 98.62 126 GLY B N 1
ATOM 2309 C CA . GLY B 1 126 ? 9.742 -12.133 4.715 1 98.62 126 GLY B CA 1
ATOM 2310 C C . GLY B 1 126 ? 8.547 -11.219 4.875 1 98.62 126 GLY B C 1
ATOM 2311 O O . GLY B 1 126 ? 7.836 -10.938 3.906 1 98.62 126 GLY B O 1
ATOM 2312 N N . ALA B 1 127 ? 8.406 -10.766 6.145 1 98.56 127 ALA B N 1
ATOM 2313 C CA . ALA B 1 127 ? 7.258 -9.93 6.5 1 98.56 127 ALA B CA 1
ATOM 2314 C C . ALA B 1 127 ? 7.32 -8.578 5.793 1 98.56 127 ALA B C 1
ATOM 2316 O O . ALA B 1 127 ? 8.391 -7.973 5.695 1 98.56 127 ALA B O 1
ATOM 2317 N N . ARG B 1 128 ? 6.113 -8.141 5.262 1 98.56 128 ARG B N 1
ATOM 2318 C CA . ARG B 1 128 ? 5.887 -6.789 4.758 1 98.56 128 ARG B CA 1
ATOM 2319 C C . ARG B 1 128 ? 6.762 -6.508 3.539 1 98.56 128 ARG B C 1
ATOM 2321 O O . ARG B 1 128 ? 7.109 -5.355 3.27 1 98.56 128 ARG B O 1
ATOM 2328 N N . VAL B 1 129 ? 7.109 -7.551 2.836 1 98.81 129 VAL B N 1
ATOM 2329 C CA . VAL B 1 129 ? 7.785 -7.375 1.556 1 98.81 129 VAL B CA 1
ATOM 2330 C C . VAL B 1 129 ? 6.801 -6.84 0.518 1 98.81 129 VAL B C 1
ATOM 2332 O O . VAL B 1 129 ? 5.625 -7.211 0.521 1 98.81 129 VAL B O 1
ATOM 2335 N N . ILE B 1 130 ? 7.297 -5.93 -0.371 1 98.88 130 ILE B N 1
ATOM 2336 C CA . ILE B 1 130 ? 6.566 -5.473 -1.549 1 98.88 130 ILE B CA 1
ATOM 2337 C C . ILE B 1 130 ? 7.262 -5.973 -2.812 1 98.88 130 ILE B C 1
ATOM 2339 O O . ILE B 1 130 ? 8.461 -5.754 -2.994 1 98.88 130 ILE B O 1
ATOM 2343 N N . ILE B 1 131 ? 6.516 -6.672 -3.674 1 98.88 131 ILE B N 1
ATOM 2344 C CA . ILE B 1 131 ? 7.031 -7.117 -4.965 1 98.88 131 ILE B CA 1
ATOM 2345 C C . ILE B 1 131 ? 6.332 -6.363 -6.09 1 98.88 131 ILE B C 1
ATOM 2347 O O . ILE B 1 131 ? 5.102 -6.34 -6.156 1 98.88 131 ILE B O 1
ATOM 2351 N N . LEU B 1 132 ? 7.094 -5.797 -7.02 1 98.69 132 LEU B N 1
ATOM 2352 C CA . LEU B 1 132 ? 6.535 -4.91 -8.039 1 98.69 132 LEU B CA 1
ATOM 2353 C C . LEU B 1 132 ? 6.277 -5.664 -9.336 1 98.69 132 LEU B C 1
ATOM 2355 O O . LEU B 1 132 ? 6.691 -6.816 -9.484 1 98.69 132 LEU B O 1
ATOM 2359 N N . PRO B 1 133 ? 5.594 -5.012 -10.258 1 98.75 133 PRO B N 1
ATOM 2360 C CA . PRO B 1 133 ? 5.176 -5.699 -11.484 1 98.75 133 PRO B CA 1
ATOM 2361 C C . PRO B 1 133 ? 6.359 -6.199 -12.312 1 98.75 133 PRO B C 1
ATOM 2363 O O . PRO B 1 133 ? 7.371 -5.504 -12.43 1 98.75 133 PRO B O 1
ATOM 2366 N N . GLY B 1 134 ? 6.223 -7.426 -12.836 1 98.69 134 GLY B N 1
ATOM 2367 C CA . GLY B 1 134 ? 7.18 -7.945 -13.805 1 98.69 134 GLY B CA 1
ATOM 2368 C C . GLY B 1 134 ? 8.32 -8.711 -13.164 1 98.69 134 GLY B C 1
ATOM 2369 O O . GLY B 1 134 ? 9.148 -9.297 -13.859 1 98.69 134 GLY B O 1
ATOM 2370 N N . VAL B 1 135 ? 8.383 -8.773 -11.859 1 98.88 135 VAL B N 1
ATOM 2371 C CA . VAL B 1 135 ? 9.508 -9.367 -11.141 1 98.88 135 VAL B CA 1
ATOM 2372 C C . VAL B 1 135 ? 9.406 -10.891 -11.203 1 98.88 135 VAL B C 1
ATOM 2374 O O . VAL B 1 135 ? 8.328 -11.453 -11.039 1 98.88 135 VAL B O 1
ATOM 2377 N N . THR B 1 136 ? 10.508 -11.523 -11.422 1 98.94 136 THR B N 1
ATOM 2378 C CA . THR B 1 136 ? 10.672 -12.961 -11.258 1 98.94 136 THR B CA 1
ATOM 2379 C C . THR B 1 136 ? 11.617 -13.273 -10.109 1 98.94 136 THR B C 1
ATOM 2381 O O . THR B 1 136 ? 12.734 -12.75 -10.055 1 98.94 136 THR B O 1
ATOM 2384 N N . ILE B 1 137 ? 11.18 -14.102 -9.164 1 98.88 137 ILE B N 1
ATOM 2385 C CA . ILE B 1 137 ? 12.016 -14.555 -8.062 1 98.88 137 ILE B CA 1
ATOM 2386 C C . ILE B 1 137 ? 12.438 -16 -8.297 1 98.88 137 ILE B C 1
ATOM 2388 O O . ILE B 1 137 ? 11.586 -16.891 -8.461 1 98.88 137 ILE B O 1
ATOM 2392 N N . GLY B 1 138 ? 13.703 -16.234 -8.266 1 98.62 138 GLY B N 1
ATOM 2393 C CA . GLY B 1 138 ? 14.242 -17.562 -8.57 1 98.62 138 GLY B CA 1
ATOM 2394 C C . GLY B 1 138 ? 14.047 -18.562 -7.449 1 98.62 138 GLY B C 1
ATOM 2395 O O . GLY B 1 138 ? 13.703 -18.188 -6.328 1 98.62 138 GLY B O 1
ATOM 2396 N N . ASN B 1 139 ? 14.367 -19.859 -7.812 1 98.44 139 ASN B N 1
ATOM 2397 C CA . ASN B 1 139 ? 14.242 -20.938 -6.84 1 98.44 139 ASN B CA 1
ATOM 2398 C C . ASN B 1 139 ? 15.188 -20.734 -5.66 1 98.44 139 ASN B C 1
ATOM 2400 O O . ASN B 1 139 ? 16.328 -20.297 -5.84 1 98.44 139 ASN B O 1
ATOM 2404 N N . GLY B 1 140 ? 14.703 -21.078 -4.488 1 97.94 140 GLY B N 1
ATOM 2405 C CA . GLY B 1 140 ? 15.562 -21.109 -3.314 1 97.94 140 GLY B CA 1
ATOM 2406 C C . GLY B 1 140 ? 15.922 -19.734 -2.793 1 97.94 140 GLY B C 1
ATOM 2407 O O . GLY B 1 140 ? 16.75 -19.609 -1.893 1 97.94 140 GLY B O 1
ATOM 2408 N N . ALA B 1 141 ? 15.352 -18.703 -3.297 1 98.44 141 ALA B N 1
ATOM 2409 C CA . ALA B 1 141 ? 15.688 -17.344 -2.902 1 98.44 141 ALA B CA 1
ATOM 2410 C C . ALA B 1 141 ? 15.07 -16.984 -1.554 1 98.44 141 ALA B C 1
ATOM 2412 O O . ALA B 1 141 ? 14.055 -17.578 -1.16 1 98.44 141 ALA B O 1
ATOM 2413 N N . ILE B 1 142 ? 15.695 -16.031 -0.867 1 98.5 142 ILE B N 1
ATOM 2414 C CA . ILE B 1 142 ? 15.172 -15.445 0.364 1 98.5 142 ILE B CA 1
ATOM 2415 C C . ILE B 1 142 ? 15.07 -13.93 0.208 1 98.5 142 ILE B C 1
ATOM 2417 O O . ILE B 1 142 ? 16.047 -13.266 -0.163 1 98.5 142 ILE B O 1
ATOM 2421 N N . ILE B 1 143 ? 13.922 -13.422 0.438 1 98.75 143 ILE B N 1
ATOM 2422 C CA . ILE B 1 143 ? 13.68 -11.984 0.448 1 98.75 143 ILE B CA 1
ATOM 2423 C C . ILE B 1 143 ? 13.57 -11.484 1.889 1 98.75 143 ILE B C 1
ATOM 2425 O O . ILE B 1 143 ? 12.625 -11.844 2.602 1 98.75 143 ILE B O 1
ATOM 2429 N N . GLY B 1 144 ? 14.422 -10.594 2.328 1 98.06 144 GLY B N 1
ATOM 2430 C CA . GLY B 1 144 ? 14.398 -10.07 3.686 1 98.06 144 GLY B CA 1
ATOM 2431 C C . GLY B 1 144 ? 13.164 -9.258 3.994 1 98.06 144 GLY B C 1
ATOM 2432 O O . GLY B 1 144 ? 12.602 -8.602 3.109 1 98.06 144 GLY B O 1
ATOM 2433 N N . ALA B 1 145 ? 12.828 -9.297 5.297 1 98.25 145 ALA B N 1
ATOM 2434 C CA . ALA B 1 145 ? 11.633 -8.586 5.742 1 98.25 145 ALA B CA 1
ATOM 2435 C C . ALA B 1 145 ? 11.734 -7.098 5.418 1 98.25 145 ALA B C 1
ATOM 2437 O O . ALA B 1 145 ? 12.812 -6.504 5.52 1 98.25 145 ALA B O 1
ATOM 2438 N N . GLY B 1 146 ? 10.531 -6.547 4.984 1 98 146 GLY B N 1
ATOM 2439 C CA . GLY B 1 146 ? 10.438 -5.117 4.734 1 98 146 GLY B CA 1
ATOM 2440 C C . GLY B 1 146 ? 11.023 -4.707 3.396 1 98 146 GLY B C 1
ATOM 2441 O O . GLY B 1 146 ? 11.039 -3.521 3.057 1 98 146 GLY B O 1
ATOM 2442 N N . SER B 1 147 ? 11.453 -5.637 2.582 1 98.5 147 SER B N 1
ATOM 2443 C CA . SER B 1 147 ? 12.125 -5.316 1.328 1 98.5 147 SER B CA 1
ATOM 2444 C C . SER B 1 147 ? 11.133 -4.863 0.265 1 98.5 147 SER B C 1
ATOM 2446 O O . SER B 1 147 ? 9.961 -5.242 0.3 1 98.5 147 SER B O 1
ATOM 2448 N N . VAL B 1 148 ? 11.609 -3.99 -0.622 1 98.75 148 VAL B N 1
ATOM 2449 C CA . VAL B 1 148 ? 10.906 -3.656 -1.857 1 98.75 148 VAL B CA 1
ATOM 2450 C C . VAL B 1 148 ? 11.672 -4.223 -3.053 1 98.75 148 VAL B C 1
ATOM 2452 O O . VAL B 1 148 ? 12.781 -3.775 -3.357 1 98.75 148 VAL B O 1
ATOM 2455 N N . VAL B 1 149 ? 11.039 -5.176 -3.748 1 98.75 149 VAL B N 1
ATOM 2456 C CA . VAL B 1 149 ? 11.695 -5.887 -4.84 1 98.75 149 VAL B CA 1
ATOM 2457 C C . VAL B 1 149 ? 11.305 -5.258 -6.176 1 98.75 149 VAL B C 1
ATOM 2459 O O . VAL B 1 149 ? 10.148 -5.355 -6.598 1 98.75 149 VAL B O 1
ATOM 2462 N N . THR B 1 150 ? 12.289 -4.738 -6.848 1 97.75 150 THR B N 1
ATOM 2463 C CA . THR B 1 150 ? 12.016 -3.979 -8.062 1 97.75 150 THR B CA 1
ATOM 2464 C C . THR B 1 150 ? 12.609 -4.68 -9.281 1 97.75 150 THR B C 1
ATOM 2466 O O . THR B 1 150 ? 12.312 -4.316 -10.422 1 97.75 150 THR B O 1
ATOM 2469 N N . LYS B 1 151 ? 13.477 -5.621 -9.031 1 98 151 LYS B N 1
ATOM 2470 C CA . LYS B 1 151 ? 14.133 -6.375 -10.094 1 98 151 LYS B CA 1
ATOM 2471 C C . LYS B 1 151 ? 14.125 -7.871 -9.797 1 98 151 LYS B C 1
ATOM 2473 O O . LYS B 1 151 ? 13.883 -8.281 -8.656 1 98 151 LYS B O 1
ATOM 2478 N N . ASP B 1 152 ? 14.453 -8.586 -10.844 1 98.75 152 ASP B N 1
ATOM 2479 C CA . ASP B 1 152 ? 14.477 -10.039 -10.703 1 98.75 152 ASP B CA 1
ATOM 2480 C C . ASP B 1 152 ? 15.508 -10.477 -9.656 1 98.75 152 ASP B C 1
ATOM 2482 O O . ASP B 1 152 ? 16.516 -9.797 -9.453 1 98.75 152 ASP B O 1
ATOM 2486 N N . VAL B 1 153 ? 15.242 -11.594 -9.023 1 98.56 153 VAL B N 1
ATOM 2487 C CA . VAL B 1 153 ? 16.109 -12.188 -8.008 1 98.56 153 VAL B CA 1
ATOM 2488 C C . VAL B 1 153 ? 16.625 -13.539 -8.492 1 98.56 153 VAL B C 1
ATOM 2490 O O . VAL B 1 153 ? 15.836 -14.414 -8.859 1 98.56 153 VAL B O 1
ATOM 2493 N N . GLU B 1 154 ? 17.875 -13.703 -8.453 1 97.75 154 GLU B N 1
ATOM 2494 C CA . GLU B 1 154 ? 18.5 -14.922 -8.945 1 97.75 154 GLU B CA 1
ATOM 2495 C C . GLU B 1 154 ? 18.203 -16.109 -8.016 1 97.75 154 GLU B C 1
ATOM 2497 O O . GLU B 1 154 ? 17.922 -15.914 -6.832 1 97.75 154 GLU B O 1
ATOM 2502 N N . ASP B 1 155 ? 18.375 -17.297 -8.648 1 97.81 155 ASP B N 1
ATOM 2503 C CA . ASP B 1 155 ? 18.25 -18.5 -7.848 1 97.81 155 ASP B CA 1
ATOM 2504 C C . ASP B 1 155 ? 19.203 -18.469 -6.652 1 97.81 155 ASP B C 1
ATOM 2506 O O . ASP B 1 155 ? 20.344 -18.031 -6.77 1 97.81 155 ASP B O 1
ATOM 2510 N N . PHE B 1 156 ? 18.641 -18.906 -5.504 1 97.19 156 PHE B N 1
ATOM 2511 C CA . PHE B 1 156 ? 19.406 -19.172 -4.293 1 97.19 156 PHE B CA 1
ATOM 2512 C C . PHE B 1 156 ? 20.094 -17.906 -3.801 1 97.19 156 PHE B C 1
ATOM 2514 O O . PHE B 1 156 ? 21.141 -17.969 -3.15 1 97.19 156 PHE B O 1
ATOM 2521 N N . SER B 1 157 ? 19.562 -16.766 -4.078 1 96.75 157 SER B N 1
ATOM 2522 C CA . SER B 1 157 ? 20.109 -15.508 -3.576 1 96.75 157 SER B CA 1
ATOM 2523 C C . SER B 1 157 ? 19.297 -15 -2.387 1 96.75 157 SER B C 1
ATOM 2525 O O . SER B 1 157 ? 18.094 -15.25 -2.289 1 96.75 157 SER B O 1
ATOM 2527 N N . VAL B 1 158 ? 19.984 -14.312 -1.554 1 97.19 158 VAL B N 1
ATOM 2528 C CA . VAL B 1 158 ? 19.359 -13.562 -0.466 1 97.19 158 VAL B CA 1
ATOM 2529 C C . VAL B 1 158 ? 19.391 -12.07 -0.778 1 97.19 158 VAL B C 1
ATOM 2531 O O . VAL B 1 158 ? 20.469 -11.5 -1.001 1 97.19 158 VAL B O 1
ATOM 2534 N N . VAL B 1 159 ? 18.234 -11.461 -0.82 1 97.5 159 VAL B N 1
ATOM 2535 C CA . VAL B 1 159 ? 18.172 -10.031 -1.092 1 97.5 159 VAL B CA 1
ATOM 2536 C C . VAL B 1 159 ? 17.438 -9.32 0.043 1 97.5 159 VAL B C 1
ATOM 2538 O O . VAL B 1 159 ? 16.641 -9.938 0.756 1 97.5 159 VAL B O 1
ATOM 2541 N N . ALA B 1 160 ? 17.75 -8.016 0.259 1 97.25 160 ALA B N 1
ATOM 2542 C CA . ALA B 1 160 ? 17.047 -7.215 1.259 1 97.25 160 ALA B CA 1
ATOM 2543 C C . ALA B 1 160 ? 17.234 -5.723 0.988 1 97.25 160 ALA B C 1
ATOM 2545 O O . ALA B 1 160 ? 18.172 -5.32 0.293 1 97.25 160 ALA B O 1
ATOM 2546 N N . GLY B 1 161 ? 16.219 -4.98 1.527 1 96.19 161 GLY B N 1
ATOM 2547 C CA . GLY B 1 161 ? 16.359 -3.533 1.457 1 96.19 161 GLY B CA 1
ATOM 2548 C C . GLY B 1 161 ? 15.305 -2.877 0.584 1 96.19 161 GLY B C 1
ATOM 2549 O O . GLY B 1 161 ? 14.438 -3.555 0.034 1 96.19 161 GLY B O 1
ATOM 2550 N N . ASN B 1 162 ? 15.445 -1.479 0.386 1 96.31 162 ASN B N 1
ATOM 2551 C CA . ASN B 1 162 ? 14.562 -0.625 -0.41 1 96.31 162 ASN B CA 1
ATOM 2552 C C . ASN B 1 162 ? 15.359 0.409 -1.203 1 96.31 162 ASN B C 1
ATOM 2554 O O . ASN B 1 162 ? 15.703 1.47 -0.679 1 96.31 162 ASN B O 1
ATOM 2558 N N . PRO B 1 163 ? 15.578 0.036 -2.416 1 95.31 163 PRO B N 1
ATOM 2559 C CA . PRO B 1 163 ? 15.234 -1.194 -3.133 1 95.31 163 PRO B CA 1
ATOM 2560 C C . PRO B 1 163 ? 16.031 -2.404 -2.641 1 95.31 163 PRO B C 1
ATOM 2562 O O . PRO B 1 163 ? 17.094 -2.248 -2.053 1 95.31 163 PRO B O 1
ATOM 2565 N N . ALA B 1 164 ? 15.438 -3.545 -2.896 1 96 164 ALA B N 1
ATOM 2566 C CA . ALA B 1 164 ? 16.125 -4.777 -2.512 1 96 164 ALA B CA 1
ATOM 2567 C C . ALA B 1 164 ? 17.391 -4.988 -3.344 1 96 164 ALA B C 1
ATOM 2569 O O . ALA B 1 164 ? 17.359 -4.859 -4.57 1 96 164 ALA B O 1
ATOM 2570 N N . ILE B 1 165 ? 18.438 -5.324 -2.646 1 94.62 165 ILE B N 1
ATOM 2571 C CA . ILE B 1 165 ? 19.703 -5.664 -3.297 1 94.62 165 ILE B CA 1
ATOM 2572 C C . ILE B 1 165 ? 20.219 -6.996 -2.758 1 94.62 165 ILE B C 1
ATOM 2574 O O . ILE B 1 165 ? 19.828 -7.43 -1.673 1 94.62 165 ILE B O 1
ATOM 2578 N N . LYS B 1 166 ? 21.109 -7.609 -3.561 1 94.5 166 LYS B N 1
ATOM 2579 C CA . LYS B 1 166 ? 21.688 -8.891 -3.152 1 94.5 166 LYS B CA 1
ATOM 2580 C C . LYS B 1 166 ? 22.625 -8.719 -1.958 1 94.5 166 LYS B C 1
ATOM 2582 O O . LYS B 1 166 ? 23.516 -7.863 -1.976 1 94.5 166 LYS B O 1
ATOM 2587 N N . ILE B 1 167 ? 22.453 -9.531 -1.009 1 94.19 167 ILE B N 1
ATOM 2588 C CA . ILE B 1 167 ? 23.281 -9.523 0.189 1 94.19 167 ILE B CA 1
ATOM 2589 C C . ILE B 1 167 ? 24.25 -10.703 0.155 1 94.19 167 ILE B C 1
ATOM 2591 O O . ILE B 1 167 ? 25.406 -10.578 0.547 1 94.19 167 ILE B O 1
ATOM 2595 N N . LYS B 1 168 ? 23.719 -11.789 -0.199 1 89.62 168 LYS B N 1
ATOM 2596 C CA . LYS B 1 168 ? 24.562 -12.984 -0.256 1 89.62 168 LYS B CA 1
ATOM 2597 C C . LYS B 1 168 ? 23.922 -14.07 -1.105 1 89.62 168 LYS B C 1
ATOM 2599 O O . LYS B 1 168 ? 22.75 -13.953 -1.508 1 89.62 168 LYS B O 1
ATOM 2604 N N . GLN B 1 169 ? 24.75 -15.133 -1.44 1 89.5 169 GLN B N 1
ATOM 2605 C CA . GLN B 1 169 ? 24.281 -16.328 -2.145 1 89.5 169 GLN B CA 1
ATOM 2606 C C . GLN B 1 169 ? 24.172 -17.516 -1.199 1 89.5 169 GLN B C 1
ATOM 2608 O O . GLN B 1 169 ? 25.062 -17.75 -0.383 1 89.5 169 GLN B O 1
ATOM 2613 N N . ARG B 1 170 ? 23.109 -18.219 -1.248 1 87.25 170 ARG B N 1
ATOM 2614 C CA . ARG B 1 170 ? 22.938 -19.375 -0.377 1 87.25 170 ARG B CA 1
ATOM 2615 C C . ARG B 1 170 ? 23.797 -20.547 -0.852 1 87.25 170 ARG B C 1
ATOM 2617 O O . ARG B 1 170 ? 24.297 -21.328 -0.039 1 87.25 170 ARG B O 1
ATOM 2624 N N . LYS B 1 171 ? 23.688 -20.797 -2.145 1 75.44 171 LYS B N 1
ATOM 2625 C CA . LYS B 1 171 ? 24.406 -21.938 -2.691 1 75.44 171 LYS B CA 1
ATOM 2626 C C . LYS B 1 171 ? 25.641 -21.5 -3.471 1 75.44 171 LYS B C 1
ATOM 2628 O O . LYS B 1 171 ? 25.578 -20.562 -4.266 1 75.44 171 LYS B O 1
ATOM 2633 N N . HIS B 1 172 ? 26.922 -21.812 -2.814 1 62.91 172 HIS B N 1
ATOM 2634 C CA . HIS B 1 172 ? 28.141 -21.734 -3.621 1 62.91 172 HIS B CA 1
ATOM 2635 C C . HIS B 1 172 ? 28.156 -22.797 -4.715 1 62.91 172 HIS B C 1
ATOM 2637 O O . HIS B 1 172 ? 27.969 -23.984 -4.43 1 62.91 172 HIS B O 1
ATOM 2643 N N . LEU B 1 173 ? 27.625 -22.484 -5.844 1 48.28 173 LEU B N 1
ATOM 2644 C CA . LEU B 1 173 ? 27.812 -23.484 -6.891 1 48.28 173 LEU B CA 1
ATOM 2645 C C . LEU B 1 173 ? 29.281 -23.906 -6.961 1 48.28 173 LEU B C 1
ATOM 2647 O O . LEU B 1 173 ? 30.172 -23.062 -7.02 1 48.28 173 LEU B O 1
ATOM 2651 N N . LYS B 1 174 ? 29.703 -25.031 -6.301 1 44.88 174 LYS B N 1
ATOM 2652 C CA . LYS B 1 174 ? 31.016 -25.594 -6.609 1 44.88 174 LYS B CA 1
ATOM 2653 C C . LYS B 1 174 ? 31.25 -25.641 -8.117 1 44.88 174 LYS B C 1
ATOM 2655 O O . LYS B 1 174 ? 30.453 -26.203 -8.859 1 44.88 174 LYS B O 1
ATOM 2660 N N . THR B 1 175 ? 31.719 -24.406 -8.578 1 40.88 175 THR B N 1
ATOM 2661 C CA . THR B 1 175 ? 32.281 -24.609 -9.914 1 40.88 175 THR B CA 1
ATOM 2662 C C . THR B 1 175 ? 32.969 -25.969 -10.008 1 40.88 175 THR B C 1
ATOM 2664 O O . THR B 1 175 ? 33.906 -26.25 -9.25 1 40.88 175 THR B O 1
ATOM 2667 N N . SER B 1 176 ? 32.188 -26.859 -10.477 1 34.91 176 SER B N 1
ATOM 2668 C CA . SER B 1 176 ? 33.062 -27.953 -10.938 1 34.91 176 SER B CA 1
ATOM 2669 C C . SER B 1 176 ? 34.125 -27.453 -11.891 1 34.91 176 SER B C 1
ATOM 2671 O O . SER B 1 176 ? 33.875 -26.531 -12.68 1 34.91 176 SER B O 1
#

Nearest PDB structures (foldseek):
  6ag8-assembly1_C  TM=8.916E-01  e=7.229E-11  Escherichia coli K-12
  3srt-assembly2_B  TM=8.755E-01  e=5.472E-11  Clostridioides difficile 630
  3vbl-assembly1_A  TM=8.115E-01  e=2.852E-09  Bacillus cereus SJ1
  5u2k-assembly1_A  TM=6.964E-01  e=6.342E-10  Staphylococcus aureus subsp. aureus COL
  3vbk-assembly1_E  TM=7.392E-01  e=2.159E-09  Bacillus cereus SJ1

Sequence (352 aa):
MKSIIHFVSLVLYYLIVNKIPHKFGGRKLRLLLFKCIADRVGTNVNILPNVHIGKGKKLVIGNHSGIGVNSRLDLTNSITLGDNVMTGPEVMIFTGVHHYKDTTIPMSQQGSTSEPVRIGNDVWIGARVIILPGVTIGNGAIIGAGSVVTKDVEDFSVVAGNPAIKIKQRKHLKTSMKSIIHFVSLVLYYLIVNKIPHKFGGRKLRLLLFKCIADRVGTNVNILPNVHIGKGKKLVIGNHSGIGVNSRLDLTNSITLGDNVMTGPEVMIFTGVHHYKDTTIPMSQQGSTSEPVRIGNDVWIGARVIILPGVTIGNGAIIGAGSVVTKDVEDFSVVAGNPAIKIKQRKHLKTS

Organism: Aneurinibacillus migulanus (NCBI:txid47500)

pLDDT: mean 94.55, std 10.08, range [32.97, 98.94]

InterPro domains:
  IPR001451 Hexapeptide repeat [PF00132] (117-151)
  IPR001451 Hexapeptide repeat [PF14602] (59-85)
  IPR011004 Trimeric LpxA-like superfamily [SSF51161] (22-170)
  IPR018357 Hexapeptide transferase, conserved site [PS00101] (125-153)
  IPR051159 Hexapeptide-repeat containing acetyltransferases [PTHR23416] (39-172)

Secondary structure (DSSP, 8-state):
-HHHHHHHHHHHHHHTGGG--GGGTHHHHHHHHHHHHSSEE-SS-EEPTT-B-TT-TTEEE-TT-EE-TT-EE-TTS-EEE-SS-EE-TT-EE--EEE----TTS-GGGS-EEE--EEE-SS-EE-TT-EE-TT-EEPTT-EE-TT-EE-S-B-TTEEEEETTEEEEEESS-----/-HHHHHHHHHHHHHHTGGGS-GGGTHHHHHHHHHHHHSSEE-SS-EE-TT-B-TT-TTEEE-TT-EE-TT-EE-TTS-EEE-SS-EE-TT-EE--EEE----TTS-GGGS-EEE--EEE-SS-EE-TT-EE-TT-EE-TT-EEPTT-EE-S-B-TTEEEEETTEEEEEES------

Foldseek 3Di:
DLVVLLVVLVVCCVPPLLADAVVVVSQVSNLVSLCSQAPEDEACEGEGHQEACPSNYQEYEEACYYDEYNEYEAPPDHEYAYEQEAAYEHEYEHFKDFDDPDPVDDSVPRGMDGAYEYEYYNEYHYANEYEYHNEYEADLEYEDHPEYDDHYHYHQFYWYDDPIDTDGGRDPPPPD/DLVVLLVVLVCCCVPPLLADAVVVVSFVSVLVSLPSQAPEDEACEGEGHQEACPSNYQEYEEACYYDEYNAYEAPPDHEYAYEQEAAYHHEYEHFKDFDDPDPVDDSVPRGIDGAYEYEYYNEYHYANEYEYHNEYEADLEYEDHPEYDDHYHYHQFYWYDDPIDTDGGRDPPPPD

Radius of gyration: 21.78 Å; Cα contacts (8 Å, |Δi|>4): 968; chains: 2; bounding box: 58×57×54 Å